Protein AF-A0A142XNN4-F1 (afdb_monomer_lite)

Foldseek 3Di:
DDDDDDDDDDPDDDPPDDDDVVNLVPDDPVVNVVVVVVVVVVVVVVVVVPDAVVNDVDDNVPDPPPDDDDDDDDDPPDDPDDDPPDDDDDDDDDDDPDDDDDDDQADPPPRHGDDDDDPDDDDDDDDDDPDDDDDDDDDDWDWDADPPPRDTDTDDDDPQPPDRDHPVVVVVVVVVVCVVVVCVVVVVVVCVVCPPPPPPPPPPPDDDDPDDDDDDDDDDDDDDDDDDDDDDDDDD

Structure (mmCIF, N/CA/C/O backbone):
data_AF-A0A142XNN4-F1
#
_entry.id   AF-A0A142XNN4-F1
#
loop_
_atom_site.group_PDB
_atom_site.id
_atom_site.type_symbol
_atom_sit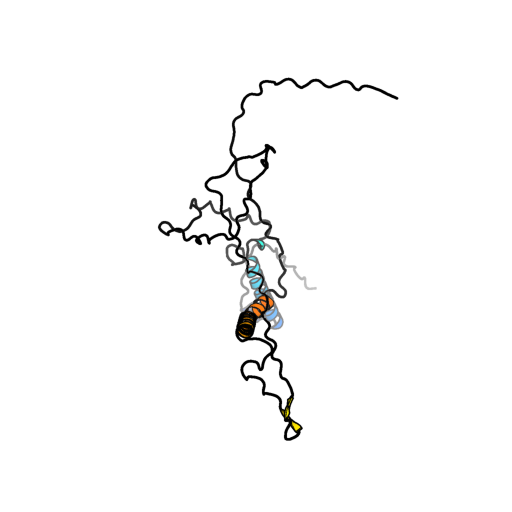e.label_atom_id
_atom_site.label_alt_id
_atom_site.label_comp_id
_atom_site.label_asym_id
_atom_site.label_entity_id
_atom_site.label_seq_id
_atom_site.pdbx_PDB_ins_code
_atom_site.Cartn_x
_atom_site.Cartn_y
_atom_site.Cartn_z
_atom_site.occupancy
_atom_site.B_iso_or_equiv
_atom_site.auth_seq_id
_atom_site.auth_comp_id
_atom_site.auth_asym_id
_atom_site.auth_atom_id
_atom_site.pdbx_PDB_model_num
ATOM 1 N N . MET A 1 1 ? 76.797 -3.059 -60.123 1.00 36.00 1 MET A N 1
ATOM 2 C CA . MET A 1 1 ? 75.878 -1.924 -59.884 1.00 36.00 1 MET A CA 1
ATOM 3 C C . MET A 1 1 ? 74.499 -2.309 -60.416 1.00 36.00 1 MET A C 1
ATOM 5 O O . MET A 1 1 ? 74.224 -2.110 -61.590 1.00 36.00 1 MET A O 1
ATOM 9 N N . ALA A 1 2 ? 73.691 -2.995 -59.600 1.00 39.44 2 ALA A N 1
ATOM 10 C CA . ALA A 1 2 ? 72.410 -3.569 -60.020 1.00 39.44 2 ALA A CA 1
ATOM 11 C C . ALA A 1 2 ? 71.289 -2.522 -59.912 1.00 39.44 2 ALA A C 1
ATOM 13 O O . ALA A 1 2 ? 70.983 -2.042 -58.823 1.00 39.44 2 ALA A O 1
ATOM 14 N N . GLY A 1 3 ? 70.703 -2.147 -61.051 1.00 35.84 3 GLY A N 1
ATOM 15 C CA . GLY A 1 3 ? 69.609 -1.181 -61.120 1.00 35.84 3 GLY A CA 1
ATOM 16 C C . GLY A 1 3 ? 68.291 -1.786 -60.643 1.00 35.84 3 GLY A C 1
ATOM 17 O O . GLY A 1 3 ? 67.687 -2.596 -61.343 1.00 35.84 3 GLY A O 1
ATOM 18 N N . PHE A 1 4 ? 67.818 -1.364 -59.471 1.00 39.91 4 PHE A N 1
ATOM 19 C CA . PHE A 1 4 ? 66.454 -1.628 -59.015 1.00 39.91 4 PHE A CA 1
ATOM 20 C C . PHE A 1 4 ? 65.467 -0.835 -59.883 1.00 39.91 4 PHE A C 1
ATOM 22 O O . PHE A 1 4 ? 65.299 0.375 -59.717 1.00 39.91 4 PHE A O 1
ATOM 29 N N . ARG A 1 5 ? 64.798 -1.511 -60.822 1.00 41.19 5 ARG A N 1
ATOM 30 C CA . ARG A 1 5 ? 63.651 -0.942 -61.541 1.00 41.19 5 ARG A CA 1
ATOM 31 C C . ARG A 1 5 ? 62.484 -0.802 -60.560 1.00 41.19 5 ARG A C 1
ATOM 33 O O . ARG A 1 5 ? 61.965 -1.801 -60.070 1.00 41.19 5 ARG A O 1
ATOM 40 N N . ARG A 1 6 ? 62.073 0.433 -60.259 1.00 38.66 6 ARG A N 1
ATOM 41 C CA . ARG A 1 6 ? 60.836 0.706 -59.510 1.00 38.66 6 ARG A CA 1
ATOM 42 C C . ARG A 1 6 ? 59.637 0.276 -60.358 1.00 38.66 6 ARG A C 1
ATOM 44 O O . ARG A 1 6 ? 59.471 0.769 -61.469 1.00 38.66 6 ARG A O 1
ATOM 51 N N . VAL A 1 7 ? 58.811 -0.623 -59.828 1.00 42.34 7 VAL A N 1
ATOM 52 C CA . VAL A 1 7 ? 57.519 -0.993 -60.423 1.00 42.34 7 VAL A CA 1
ATOM 53 C C . VAL A 1 7 ? 56.470 0.009 -59.924 1.00 42.34 7 VAL A C 1
ATOM 55 O O . VAL A 1 7 ? 56.291 0.115 -58.708 1.00 42.34 7 VAL A O 1
ATOM 58 N N . PRO A 1 8 ? 55.800 0.776 -60.800 1.00 42.53 8 PRO A N 1
ATOM 59 C CA . PRO A 1 8 ? 54.773 1.719 -60.385 1.00 42.53 8 PRO A CA 1
ATOM 60 C C . PRO A 1 8 ? 53.451 0.964 -60.215 1.00 42.53 8 PRO A C 1
ATOM 62 O O . PRO A 1 8 ? 52.829 0.571 -61.197 1.00 42.53 8 PRO A O 1
ATOM 65 N N . TYR A 1 9 ? 53.006 0.745 -58.979 1.00 52.16 9 TYR A N 1
ATOM 66 C CA . TYR A 1 9 ? 51.645 0.267 -58.732 1.00 52.16 9 TYR A CA 1
ATOM 67 C C . TYR A 1 9 ? 50.712 1.471 -58.573 1.00 52.16 9 TYR A C 1
ATOM 69 O O . TYR A 1 9 ? 50.726 2.154 -57.550 1.00 52.16 9 TYR A O 1
ATOM 77 N N . LEU A 1 10 ? 49.916 1.739 -59.612 1.00 44.12 10 LEU A N 1
ATOM 78 C CA . LEU A 1 10 ? 48.782 2.661 -59.564 1.00 44.12 10 LEU A CA 1
ATOM 79 C C . LEU A 1 10 ? 47.632 1.984 -58.803 1.00 44.12 10 LEU A C 1
ATOM 81 O O . LEU A 1 10 ? 47.034 1.020 -59.275 1.00 44.12 10 LEU A O 1
ATOM 85 N N . PHE A 1 11 ? 47.345 2.482 -57.602 1.00 48.31 11 PHE A N 1
ATOM 86 C CA . PHE A 1 11 ? 46.282 2.009 -56.715 1.00 48.31 11 PHE A CA 1
ATOM 87 C C . PHE A 1 11 ? 44.928 2.604 -57.138 1.00 48.31 11 PHE A C 1
ATOM 89 O O . PHE A 1 11 ? 44.481 3.602 -56.581 1.00 48.31 11 PHE A O 1
ATOM 96 N N . SER A 1 12 ? 44.269 2.031 -58.147 1.00 37.28 12 SER A N 1
ATOM 97 C CA . SER A 1 12 ? 42.812 2.167 -58.321 1.00 37.28 12 SER A CA 1
ATOM 98 C C . SER A 1 12 ? 42.271 1.125 -59.299 1.00 37.28 12 SER A C 1
ATOM 100 O O . SER A 1 12 ? 42.562 1.171 -60.489 1.00 37.28 12 SER A O 1
ATOM 102 N N . GLY A 1 13 ? 41.442 0.211 -58.788 1.00 49.66 13 GLY A N 1
ATOM 103 C CA . GLY A 1 13 ? 40.435 -0.493 -59.591 1.00 49.66 13 GLY A CA 1
ATOM 104 C C . GLY A 1 13 ? 40.796 -1.846 -60.211 1.00 49.66 13 GLY A C 1
ATOM 105 O O . GLY A 1 13 ? 39.960 -2.384 -60.927 1.00 49.66 13 GLY A O 1
ATOM 106 N N . MET A 1 14 ? 41.965 -2.436 -59.947 1.00 50.41 14 MET A N 1
ATOM 107 C CA . MET A 1 14 ? 42.254 -3.813 -60.377 1.00 50.41 14 MET A CA 1
ATOM 108 C C . MET A 1 14 ? 42.223 -4.764 -59.183 1.00 50.41 14 MET A C 1
ATOM 110 O O . MET A 1 14 ? 42.988 -4.592 -58.236 1.00 50.41 14 MET A O 1
ATOM 114 N N . THR A 1 15 ? 41.375 -5.793 -59.247 1.00 53.97 15 THR A N 1
ATOM 115 C CA . THR A 1 15 ? 41.573 -7.010 -58.453 1.00 53.97 15 THR A CA 1
ATOM 116 C C . THR A 1 15 ? 42.970 -7.542 -58.779 1.00 53.97 15 THR A C 1
ATOM 118 O O . THR A 1 15 ? 43.224 -7.830 -59.955 1.00 53.97 15 THR A O 1
ATOM 121 N N . PRO A 1 16 ? 43.898 -7.618 -57.808 1.00 60.38 16 PRO A N 1
ATOM 122 C CA . PRO A 1 16 ? 45.241 -8.098 -58.087 1.00 60.38 16 PRO A CA 1
ATOM 123 C C . PRO A 1 16 ? 45.161 -9.533 -58.628 1.00 60.38 16 PRO A C 1
ATOM 125 O O . PRO A 1 16 ? 44.334 -10.314 -58.145 1.00 60.38 16 PRO A O 1
ATOM 128 N N . PRO A 1 17 ? 45.975 -9.893 -59.639 1.00 64.69 17 PRO A N 1
ATOM 129 C CA . PRO A 1 17 ? 45.991 -11.254 -60.153 1.00 64.69 17 PRO A CA 1
ATOM 130 C C . PRO A 1 17 ? 46.303 -12.223 -59.002 1.00 64.69 17 PRO A C 1
ATOM 132 O O . PRO A 1 17 ? 47.167 -11.910 -58.174 1.00 64.69 17 PRO A O 1
ATOM 135 N N . PRO A 1 18 ? 45.611 -13.376 -58.918 1.00 65.88 18 PRO A N 1
ATOM 136 C CA . PRO A 1 18 ? 45.842 -14.328 -57.844 1.00 65.88 18 PRO A CA 1
ATOM 137 C C . PRO A 1 18 ? 47.308 -14.754 -57.869 1.00 65.88 18 PRO A C 1
ATOM 139 O O . PRO A 1 18 ? 47.841 -15.141 -58.909 1.00 65.88 18 PRO A O 1
ATOM 142 N N . LEU A 1 19 ? 47.967 -14.646 -56.717 1.00 66.81 19 LEU A N 1
ATOM 143 C CA . LEU A 1 19 ? 49.340 -15.100 -56.553 1.00 66.81 19 LEU A CA 1
ATOM 144 C C . LEU A 1 19 ? 49.380 -16.622 -56.750 1.00 66.81 19 LEU A C 1
ATOM 146 O O . LEU A 1 19 ? 48.722 -17.334 -55.987 1.00 66.81 19 LEU A O 1
ATOM 150 N N . PRO A 1 20 ? 50.140 -17.135 -57.734 1.00 74.25 20 PRO A N 1
ATOM 151 C CA . PRO A 1 20 ? 50.293 -18.570 -57.923 1.00 74.25 20 PRO A CA 1
ATOM 152 C C . PRO A 1 20 ? 50.826 -19.228 -56.632 1.00 74.25 20 PRO A C 1
ATOM 154 O O . PRO A 1 20 ? 51.703 -18.654 -55.967 1.00 74.25 20 PRO A O 1
ATOM 157 N N . PRO A 1 21 ? 50.283 -20.389 -56.216 1.00 66.75 21 PRO A N 1
ATOM 158 C CA . PRO A 1 21 ? 50.581 -20.994 -54.914 1.00 66.75 21 PRO A CA 1
ATOM 159 C C . PRO A 1 21 ? 52.055 -21.405 -54.768 1.00 66.75 21 PRO A C 1
ATOM 161 O O . PRO A 1 21 ? 52.602 -21.354 -53.667 1.00 66.75 21 PRO A O 1
ATOM 164 N N . ASP A 1 22 ? 52.715 -21.731 -55.877 1.00 73.06 22 ASP A N 1
ATOM 165 C CA . ASP A 1 22 ? 54.150 -21.997 -56.008 1.00 73.06 22 ASP A CA 1
ATOM 166 C C . ASP A 1 22 ? 55.004 -20.774 -55.639 1.00 73.06 22 ASP A C 1
ATOM 168 O O . ASP A 1 22 ? 55.981 -20.883 -54.895 1.00 73.06 22 ASP A O 1
ATOM 172 N N . VAL A 1 23 ? 54.580 -19.579 -56.052 1.00 74.31 23 VAL A N 1
ATOM 173 C CA . VAL A 1 23 ? 55.258 -18.320 -55.714 1.00 74.31 23 VAL A CA 1
ATOM 174 C C . VAL A 1 23 ? 55.005 -17.940 -54.250 1.00 74.31 23 VAL A C 1
ATOM 176 O O . VAL A 1 23 ? 55.861 -17.336 -53.601 1.00 74.31 23 VAL A O 1
ATOM 179 N N . PHE A 1 24 ? 53.836 -18.265 -53.685 1.00 75.19 24 PHE A N 1
ATOM 180 C CA . PHE A 1 24 ? 53.544 -18.058 -52.257 1.00 75.19 24 PHE A CA 1
ATOM 181 C C . PHE A 1 24 ? 54.357 -18.987 -51.353 1.00 75.19 24 PHE A C 1
ATOM 183 O O . PHE A 1 24 ? 54.960 -18.509 -50.391 1.00 75.19 24 PHE A O 1
ATOM 190 N N . GLY A 1 25 ? 54.448 -20.270 -51.706 1.00 76.56 25 GLY A N 1
ATOM 191 C CA . GLY A 1 25 ? 55.201 -21.277 -50.956 1.00 76.56 25 GLY A CA 1
ATOM 192 C C . GLY A 1 25 ? 56.711 -21.032 -50.921 1.00 76.56 25 GLY A C 1
ATOM 193 O O . GLY A 1 25 ? 57.345 -21.316 -49.910 1.00 76.56 25 GLY A O 1
ATOM 194 N N . ALA A 1 26 ? 57.281 -20.433 -51.972 1.00 82.56 26 ALA A N 1
ATOM 195 C CA . ALA A 1 26 ? 58.707 -20.100 -52.043 1.00 82.56 26 ALA A CA 1
ATOM 196 C C . ALA A 1 26 ? 59.140 -18.937 -51.121 1.00 82.56 26 ALA A C 1
ATOM 198 O O . ALA A 1 26 ? 60.332 -18.656 -50.991 1.00 82.56 26 ALA A O 1
ATOM 199 N N . ARG A 1 27 ? 58.196 -18.227 -50.486 1.00 84.62 27 ARG A N 1
ATOM 200 C CA . ARG A 1 27 ? 58.496 -17.096 -49.590 1.00 84.62 27 ARG A CA 1
ATOM 201 C C . ARG A 1 27 ? 58.886 -17.577 -48.189 1.00 84.62 27 ARG A C 1
ATOM 203 O O . ARG A 1 27 ? 58.341 -18.579 -47.731 1.00 84.62 27 ARG A O 1
ATOM 210 N N . PRO A 1 28 ? 59.730 -16.833 -47.448 1.00 89.31 28 PRO A N 1
ATOM 211 C CA . PRO A 1 28 ? 60.015 -17.146 -46.052 1.00 89.31 28 PRO A CA 1
ATOM 212 C C . PRO A 1 28 ? 58.727 -17.231 -45.213 1.00 89.31 28 PRO A C 1
ATOM 214 O O . PRO A 1 28 ? 57.825 -16.405 -45.398 1.00 89.31 28 PRO A O 1
ATOM 217 N N . PRO A 1 29 ? 58.635 -18.164 -44.250 1.00 84.06 29 PRO A N 1
ATOM 218 C CA . PRO A 1 29 ? 57.404 -18.423 -43.496 1.00 84.06 29 PRO A CA 1
ATOM 219 C C . PRO A 1 29 ? 56.889 -17.194 -42.728 1.00 84.06 29 PRO A C 1
ATOM 221 O O . PRO A 1 29 ? 55.681 -16.987 -42.629 1.00 84.06 29 PRO A O 1
ATOM 224 N N . ALA A 1 30 ? 57.785 -16.317 -42.264 1.00 84.00 30 ALA A N 1
ATOM 225 C CA . ALA A 1 30 ? 57.413 -15.055 -41.618 1.00 84.00 30 ALA A CA 1
ATOM 226 C C . ALA A 1 30 ? 56.640 -14.106 -42.557 1.00 84.00 30 ALA A C 1
ATOM 228 O O . ALA A 1 30 ? 55.688 -13.448 -42.140 1.00 84.00 30 ALA A O 1
ATOM 229 N N . VAL A 1 31 ? 57.009 -14.068 -43.841 1.00 85.69 31 VAL A N 1
ATOM 230 C CA . VAL A 1 31 ? 56.344 -13.234 -44.853 1.00 85.69 31 VAL A CA 1
ATOM 231 C C . VAL A 1 31 ? 54.972 -13.811 -45.201 1.00 85.69 31 VAL A C 1
ATOM 233 O O . VAL A 1 31 ? 54.009 -13.060 -45.337 1.00 85.69 31 VAL A O 1
ATOM 236 N N . GLN A 1 32 ? 54.853 -15.140 -45.280 1.00 85.44 32 GLN A N 1
ATOM 237 C CA . GLN A 1 32 ? 53.571 -15.812 -45.516 1.00 85.44 32 GLN A CA 1
ATOM 238 C C . GLN A 1 32 ? 52.563 -15.531 -44.390 1.00 85.44 32 GLN A C 1
ATOM 240 O O . GLN A 1 32 ? 51.402 -15.224 -44.659 1.00 85.44 32 GLN A O 1
ATOM 245 N N . ALA A 1 33 ? 53.009 -15.592 -43.130 1.00 82.75 33 ALA A N 1
ATOM 246 C CA . ALA A 1 33 ? 52.171 -15.294 -41.971 1.00 82.75 33 ALA A CA 1
ATOM 247 C C . ALA A 1 33 ? 51.684 -13.835 -41.967 1.00 82.75 33 ALA A C 1
ATOM 249 O O . ALA A 1 33 ? 50.512 -13.573 -41.700 1.00 82.75 33 ALA A O 1
ATOM 250 N N . TYR A 1 34 ? 52.564 -12.893 -42.316 1.00 86.75 34 TYR A N 1
ATOM 251 C CA . TYR A 1 34 ? 52.216 -11.476 -42.375 1.00 86.75 34 TYR A CA 1
ATOM 252 C C . TYR A 1 34 ? 51.193 -11.165 -43.478 1.00 86.75 34 TYR A C 1
ATOM 254 O O . TYR A 1 34 ? 50.245 -10.422 -43.237 1.00 86.75 34 TYR A O 1
ATOM 262 N N . ILE A 1 35 ? 51.324 -11.777 -44.661 1.00 89.19 35 ILE A N 1
ATOM 263 C CA . ILE A 1 35 ? 50.352 -11.607 -45.755 1.00 89.19 35 ILE A CA 1
ATOM 264 C C . ILE A 1 35 ? 48.972 -12.130 -45.340 1.00 89.19 35 ILE A C 1
ATOM 266 O O . ILE A 1 35 ? 47.992 -11.401 -45.462 1.00 89.19 35 ILE A O 1
ATOM 270 N N . ARG A 1 36 ? 48.897 -13.333 -44.754 1.00 85.75 36 ARG A N 1
ATOM 271 C CA . ARG A 1 36 ? 47.626 -13.902 -44.264 1.00 85.75 36 ARG A CA 1
ATOM 272 C C . ARG A 1 36 ? 46.960 -13.024 -43.206 1.00 85.75 36 ARG A C 1
ATOM 274 O O . ARG A 1 36 ? 45.742 -12.872 -43.196 1.00 85.75 36 ARG A O 1
ATOM 281 N N . TYR A 1 37 ? 47.757 -12.432 -42.317 1.00 88.25 37 TYR A N 1
ATOM 282 C CA . TYR A 1 37 ? 47.261 -11.486 -41.322 1.00 88.25 37 TYR A CA 1
ATOM 283 C C . TYR A 1 37 ? 46.656 -10.231 -41.971 1.00 88.25 37 TYR A C 1
ATOM 285 O O . TYR A 1 37 ? 45.580 -9.786 -41.568 1.00 88.25 37 TYR A O 1
ATOM 293 N N . LEU A 1 38 ? 47.322 -9.670 -42.985 1.00 88.06 38 LEU A N 1
ATOM 294 C CA . LEU A 1 38 ? 46.824 -8.500 -43.710 1.00 88.06 38 LEU A CA 1
ATOM 295 C C . LEU A 1 38 ? 45.548 -8.810 -44.499 1.00 88.06 38 LEU A C 1
ATOM 297 O O . LEU A 1 38 ? 44.615 -8.015 -44.452 1.00 88.06 38 LEU A O 1
ATOM 301 N N . GLU A 1 39 ? 45.481 -9.962 -45.166 1.00 87.38 39 GLU A N 1
ATOM 302 C CA . GLU A 1 39 ? 44.289 -10.416 -45.894 1.00 87.38 39 GLU A CA 1
ATOM 303 C C . GLU A 1 39 ? 43.085 -10.569 -44.957 1.00 87.38 39 GLU A C 1
ATOM 305 O O . GLU A 1 39 ? 42.011 -10.037 -45.236 1.00 87.38 39 GLU A O 1
ATOM 310 N N . ALA A 1 40 ? 43.273 -11.208 -43.797 1.00 83.94 40 ALA A N 1
ATOM 311 C CA . ALA A 1 40 ? 42.221 -11.339 -42.790 1.00 83.94 40 ALA A CA 1
ATOM 312 C C . ALA A 1 40 ? 41.750 -9.974 -42.258 1.00 83.94 40 ALA A C 1
ATOM 314 O O . ALA A 1 40 ? 40.557 -9.756 -42.049 1.00 83.94 40 ALA A O 1
ATOM 315 N N . ARG A 1 41 ? 42.681 -9.033 -42.061 1.00 87.75 41 ARG A N 1
ATOM 316 C CA . ARG A 1 41 ? 42.368 -7.687 -41.568 1.00 87.75 41 ARG A CA 1
ATOM 317 C C . ARG A 1 41 ? 41.657 -6.832 -42.617 1.00 87.75 41 ARG A C 1
ATOM 319 O O . ARG A 1 41 ? 40.791 -6.043 -42.253 1.00 87.75 41 ARG A O 1
ATOM 326 N N . LEU A 1 42 ? 41.994 -6.992 -43.895 1.00 87.12 42 LEU A N 1
ATOM 327 C CA . LEU A 1 42 ? 41.283 -6.346 -44.999 1.00 87.12 42 LEU A CA 1
ATOM 328 C C . LEU A 1 42 ? 39.856 -6.881 -45.121 1.00 87.12 42 LEU A C 1
ATOM 330 O O . LEU A 1 42 ? 38.930 -6.077 -45.165 1.00 87.12 42 LEU A O 1
ATOM 334 N N . ALA A 1 43 ? 39.668 -8.201 -45.055 1.00 80.31 43 ALA A N 1
ATOM 335 C CA . ALA A 1 43 ? 38.340 -8.809 -45.082 1.00 80.31 43 ALA A CA 1
ATOM 336 C C . ALA A 1 43 ? 37.442 -8.322 -43.924 1.00 80.31 43 ALA A C 1
ATOM 338 O O . ALA A 1 43 ? 36.272 -8.012 -44.141 1.00 80.31 43 ALA A O 1
ATOM 339 N N . ASP A 1 44 ? 37.985 -8.191 -42.705 1.00 81.31 44 ASP A N 1
ATOM 340 C CA . ASP A 1 44 ? 37.252 -7.625 -41.558 1.00 81.31 44 ASP A CA 1
ATOM 341 C C . ASP A 1 44 ? 36.866 -6.152 -41.782 1.00 81.31 44 ASP A C 1
ATOM 343 O O . ASP A 1 44 ? 35.729 -5.746 -41.530 1.00 81.31 44 ASP A O 1
ATOM 347 N N . LEU A 1 45 ? 37.791 -5.336 -42.297 1.00 80.81 45 LEU A N 1
ATOM 348 C CA . LEU A 1 45 ? 37.533 -3.921 -42.575 1.00 80.81 45 LEU A CA 1
ATOM 349 C C . LEU A 1 45 ? 36.489 -3.730 -43.685 1.00 80.81 45 LEU A C 1
ATOM 351 O O . LEU A 1 45 ? 35.589 -2.902 -43.535 1.00 80.81 45 LEU A O 1
ATOM 355 N N . GLU A 1 46 ? 36.565 -4.514 -44.759 1.00 80.25 46 GLU A N 1
ATOM 356 C CA . GLU A 1 46 ? 35.583 -4.509 -45.847 1.00 80.25 46 GLU A CA 1
ATOM 357 C C . GLU A 1 46 ? 34.199 -4.952 -45.353 1.00 80.25 46 GLU A C 1
ATOM 359 O O . GLU A 1 46 ? 33.199 -4.285 -45.635 1.00 80.25 46 GLU A O 1
ATOM 364 N N . ALA A 1 47 ? 34.130 -6.000 -44.524 1.00 76.88 47 ALA A N 1
ATOM 365 C CA . ALA A 1 47 ? 32.884 -6.456 -43.910 1.00 76.88 47 ALA A CA 1
ATOM 366 C C . ALA A 1 47 ? 32.253 -5.393 -42.995 1.00 76.88 47 ALA A C 1
ATOM 368 O O . ALA A 1 47 ? 31.029 -5.268 -42.937 1.00 76.88 47 ALA A O 1
ATOM 369 N N . ARG A 1 48 ? 33.066 -4.596 -42.290 1.00 73.06 48 ARG A N 1
ATOM 370 C CA . ARG A 1 48 ? 32.586 -3.497 -41.435 1.00 73.06 48 ARG A CA 1
ATOM 371 C C . ARG A 1 48 ? 32.092 -2.297 -42.238 1.00 73.06 48 ARG A C 1
ATOM 373 O O . ARG A 1 48 ? 31.118 -1.673 -41.822 1.00 73.06 48 ARG A O 1
ATOM 380 N N . LEU A 1 49 ? 32.732 -1.987 -43.366 1.00 73.88 49 LEU A N 1
ATOM 381 C CA . LEU A 1 49 ? 32.342 -0.887 -44.254 1.00 73.88 49 LEU A CA 1
ATOM 382 C C . LEU A 1 49 ? 31.081 -1.201 -45.077 1.00 73.88 49 LEU A C 1
ATOM 384 O O . LEU A 1 49 ? 30.312 -0.292 -45.373 1.00 73.88 49 LEU A O 1
ATOM 388 N N . GLY A 1 50 ? 30.826 -2.474 -45.398 1.00 63.19 50 GLY A N 1
ATOM 389 C CA . GLY A 1 50 ? 29.622 -2.913 -46.118 1.00 63.19 50 GLY A CA 1
ATOM 390 C C . GLY A 1 50 ? 28.327 -2.941 -45.290 1.00 63.19 50 GLY A C 1
ATOM 391 O O . GLY A 1 50 ? 27.258 -3.229 -45.829 1.00 63.19 50 GLY A O 1
ATOM 392 N N . GLN A 1 51 ? 28.386 -2.661 -43.984 1.00 58.62 51 GLN A N 1
ATOM 393 C CA . GLN A 1 51 ? 27.211 -2.666 -43.108 1.00 58.62 51 GLN A CA 1
ATOM 394 C C . GLN A 1 51 ? 26.497 -1.310 -43.140 1.00 58.62 51 GLN A C 1
ATOM 396 O O . GLN A 1 51 ? 27.011 -0.323 -42.620 1.00 58.62 51 GLN A O 1
ATOM 401 N N . ASN A 1 52 ? 25.278 -1.283 -43.678 1.00 56.03 52 ASN A N 1
ATOM 402 C CA . ASN A 1 52 ? 24.364 -0.141 -43.606 1.00 56.03 52 ASN A CA 1
ATOM 403 C C . ASN A 1 52 ? 23.116 -0.496 -42.770 1.00 56.03 52 ASN A C 1
ATOM 405 O O . ASN A 1 52 ? 22.859 -1.670 -42.478 1.00 56.03 52 ASN A O 1
ATOM 409 N N . SER A 1 53 ? 22.329 0.507 -42.364 1.00 52.75 53 SER A N 1
ATOM 410 C CA . SER A 1 53 ? 21.079 0.322 -41.595 1.00 52.75 53 SER A CA 1
ATOM 411 C C . SER A 1 53 ? 20.005 -0.517 -42.300 1.00 52.75 53 SER A C 1
ATOM 413 O O . SER A 1 53 ? 19.007 -0.900 -41.693 1.00 52.75 53 SER A O 1
ATOM 415 N N . THR A 1 54 ? 20.193 -0.804 -43.592 1.00 53.50 54 THR A N 1
ATOM 416 C CA . THR A 1 54 ? 19.268 -1.612 -44.396 1.00 53.50 54 THR A CA 1
ATOM 417 C C . THR A 1 54 ? 19.588 -3.112 -44.318 1.00 53.50 54 THR A C 1
ATOM 419 O O . THR A 1 54 ? 18.674 -3.925 -44.423 1.00 53.50 54 THR A O 1
ATOM 422 N N . SER A 1 55 ? 20.854 -3.495 -44.098 1.00 51.78 55 SER A N 1
ATOM 423 C CA . SER A 1 55 ? 21.305 -4.898 -44.012 1.00 51.78 55 SER A CA 1
ATOM 424 C C . SER A 1 55 ? 21.682 -5.360 -42.601 1.00 51.78 55 SER A C 1
ATOM 426 O O . SER A 1 55 ? 21.839 -6.556 -42.365 1.00 51.78 55 SER A O 1
ATOM 428 N N . SER A 1 56 ? 21.811 -4.437 -41.646 1.00 51.09 56 SER A N 1
ATOM 429 C CA . SER A 1 56 ? 22.157 -4.738 -40.257 1.00 51.09 56 SER A CA 1
ATOM 430 C C . SER A 1 56 ? 21.136 -4.111 -39.314 1.00 51.09 56 SER A C 1
ATOM 432 O O . SER A 1 56 ? 20.679 -2.999 -39.554 1.00 51.09 56 SER A O 1
ATOM 434 N N . SER A 1 57 ? 20.787 -4.791 -38.217 1.00 56.44 57 SER A N 1
ATOM 435 C CA . SER A 1 57 ? 19.865 -4.300 -37.172 1.00 56.44 57 SER A CA 1
ATOM 436 C C . SER A 1 57 ? 20.401 -3.088 -36.385 1.00 56.44 57 SER A C 1
ATOM 438 O O . SER A 1 57 ? 20.026 -2.871 -35.234 1.00 56.44 57 SER A O 1
ATOM 440 N N . LYS A 1 58 ? 21.314 -2.313 -36.980 1.00 58.53 58 LYS A N 1
ATOM 441 C CA . LYS A 1 58 ? 21.862 -1.083 -36.428 1.00 58.53 58 LYS A CA 1
ATOM 442 C C . LYS A 1 58 ? 20.852 0.054 -36.603 1.00 58.53 58 LYS A C 1
ATOM 444 O O . LYS A 1 58 ? 20.192 0.141 -37.639 1.00 58.53 58 LYS A O 1
ATOM 449 N N . PRO A 1 59 ? 20.730 0.942 -35.608 1.00 52.44 59 PRO A N 1
ATOM 450 C CA . PRO A 1 59 ? 19.848 2.092 -35.704 1.00 52.44 59 PRO A CA 1
ATOM 451 C C . PRO A 1 59 ? 20.308 3.052 -36.821 1.00 52.44 59 PRO A C 1
ATOM 453 O O . PRO A 1 59 ? 21.512 3.201 -37.042 1.00 52.44 59 PRO A O 1
ATOM 456 N N . PRO A 1 60 ? 19.374 3.759 -37.487 1.00 56.06 60 PRO A N 1
ATOM 457 C CA . PRO A 1 60 ? 19.671 4.689 -38.587 1.00 56.06 60 PRO A CA 1
ATOM 458 C C . PRO A 1 60 ? 20.548 5.881 -38.167 1.00 56.06 60 PRO A C 1
ATOM 460 O O . PRO A 1 60 ? 21.072 6.596 -39.009 1.00 56.06 60 PRO A O 1
ATOM 463 N N . SER A 1 61 ? 20.748 6.095 -36.864 1.00 52.00 61 SER A N 1
ATOM 464 C CA . SER A 1 61 ? 21.684 7.082 -36.317 1.00 52.00 61 SER A CA 1
ATOM 465 C C . SER A 1 61 ? 23.161 6.721 -36.524 1.00 52.00 61 SER A C 1
ATOM 467 O O . SER A 1 61 ? 24.022 7.565 -36.301 1.00 52.00 61 SER A O 1
ATOM 469 N N . CYS A 1 62 ? 23.466 5.473 -36.894 1.00 55.28 62 CYS A N 1
ATOM 470 C CA . CYS A 1 62 ? 24.821 5.025 -37.227 1.00 55.28 62 CYS A CA 1
ATOM 471 C C . CYS A 1 62 ? 25.158 5.170 -38.718 1.00 55.28 62 CYS A C 1
ATOM 473 O O . CYS A 1 62 ? 26.291 4.879 -39.104 1.00 55.28 62 CYS A O 1
ATOM 475 N N . ASP A 1 63 ? 24.204 5.595 -39.549 1.00 63.19 63 ASP A N 1
ATOM 476 C CA . ASP A 1 63 ? 24.466 5.881 -40.953 1.00 63.19 63 ASP A CA 1
ATOM 477 C C . ASP A 1 63 ? 25.240 7.209 -41.088 1.00 63.19 63 ASP A C 1
ATOM 479 O O . ASP A 1 63 ? 24.920 8.181 -40.396 1.00 63.19 63 ASP A O 1
ATOM 483 N N . PRO A 1 64 ? 26.258 7.303 -41.965 1.00 64.19 64 PRO A N 1
ATOM 484 C CA . PRO A 1 64 ? 26.932 8.566 -42.250 1.00 64.19 64 PRO A CA 1
ATOM 485 C C . PRO A 1 64 ? 25.946 9.654 -42.717 1.00 64.19 64 PRO A C 1
ATOM 487 O O . PRO A 1 64 ? 25.002 9.353 -43.448 1.00 64.19 64 PRO A O 1
ATOM 490 N N . PRO A 1 65 ? 26.198 10.940 -42.398 1.00 62.00 65 PRO A N 1
ATOM 491 C CA . PRO A 1 65 ? 25.256 12.050 -42.610 1.00 62.00 65 PRO A CA 1
ATOM 492 C C . PRO A 1 65 ? 24.885 12.322 -44.080 1.00 62.00 65 PRO A C 1
ATOM 494 O O . PRO A 1 65 ? 23.974 13.099 -44.353 1.00 62.00 65 PRO A O 1
ATOM 497 N N . TYR A 1 66 ? 25.576 11.688 -45.032 1.00 66.94 66 TYR A N 1
ATOM 498 C CA . TYR A 1 66 ? 25.288 11.769 -46.466 1.00 66.94 66 TYR A CA 1
ATOM 499 C C . TYR A 1 66 ? 24.264 10.726 -46.951 1.00 66.94 66 TYR A C 1
ATOM 501 O O . TYR A 1 66 ? 23.790 10.823 -48.086 1.00 66.94 66 TYR A O 1
ATOM 509 N N . LEU A 1 67 ? 23.894 9.740 -46.124 1.00 65.62 67 LEU A N 1
ATOM 510 C CA . LEU A 1 67 ? 22.814 8.804 -46.436 1.00 65.62 67 LEU A CA 1
ATOM 511 C C . LEU A 1 67 ? 21.464 9.481 -46.203 1.00 65.62 67 LEU A C 1
ATOM 513 O O . LEU A 1 67 ? 21.149 9.944 -45.108 1.00 65.62 67 LEU A O 1
ATOM 517 N N . LYS A 1 68 ? 20.647 9.535 -47.258 1.00 65.12 68 LYS A N 1
ATOM 518 C CA . LYS A 1 68 ? 19.285 10.065 -47.167 1.00 65.12 68 LYS A CA 1
ATOM 519 C C . LYS A 1 68 ? 18.456 9.152 -46.253 1.00 65.12 68 LYS A C 1
ATOM 521 O O . LYS A 1 68 ? 18.381 7.955 -46.539 1.00 65.12 68 LYS A O 1
ATOM 526 N N . PRO A 1 69 ? 17.805 9.689 -45.204 1.00 63.91 69 PRO A N 1
ATOM 527 C CA . PRO A 1 69 ? 16.897 8.910 -44.375 1.00 63.91 69 PRO A CA 1
ATOM 528 C C . PRO A 1 69 ? 15.803 8.266 -45.224 1.00 63.91 69 PRO A C 1
ATOM 530 O O . PRO A 1 69 ? 15.325 8.862 -46.195 1.00 63.91 69 PRO A O 1
ATOM 533 N N . ALA A 1 70 ? 15.379 7.062 -44.839 1.00 68.75 70 ALA A N 1
ATOM 534 C CA . ALA A 1 70 ? 14.245 6.416 -45.481 1.00 68.75 70 ALA A CA 1
ATOM 535 C C . ALA A 1 70 ? 13.005 7.336 -45.426 1.00 68.75 70 ALA A C 1
ATOM 537 O O . ALA A 1 70 ? 12.765 7.983 -44.399 1.00 68.75 70 ALA A O 1
ATOM 538 N N . PRO A 1 71 ? 12.205 7.408 -46.506 1.00 74.00 71 PRO A N 1
ATOM 539 C CA . PRO A 1 71 ? 11.011 8.240 -46.534 1.00 74.00 71 PRO A CA 1
ATOM 540 C C . PRO A 1 71 ? 10.045 7.836 -45.415 1.00 74.00 71 PRO A C 1
ATOM 542 O O . PRO A 1 71 ? 9.895 6.653 -45.089 1.00 74.00 71 PRO A O 1
ATOM 545 N N . SER A 1 72 ? 9.380 8.825 -44.816 1.00 67.69 72 SER A N 1
ATOM 546 C CA . SER A 1 72 ? 8.392 8.571 -43.771 1.00 67.69 72 SER A CA 1
ATOM 547 C C . SER A 1 72 ? 7.271 7.687 -44.321 1.00 67.69 72 SER A C 1
ATOM 549 O O . SER A 1 72 ? 6.745 7.907 -45.413 1.00 67.69 72 SER A O 1
ATOM 551 N N . LYS A 1 73 ? 6.915 6.636 -43.572 1.00 71.31 73 LYS A N 1
ATOM 552 C CA . LYS A 1 73 ? 5.833 5.734 -43.976 1.00 71.31 73 LYS A CA 1
ATOM 553 C C . LYS A 1 73 ? 4.537 6.532 -44.101 1.00 71.31 73 LYS A C 1
ATOM 555 O O . LYS A 1 73 ? 4.180 7.282 -43.189 1.00 71.31 73 LYS A O 1
ATOM 560 N N . ALA A 1 74 ? 3.827 6.330 -45.210 1.00 74.62 74 ALA A N 1
ATOM 561 C CA . ALA A 1 74 ? 2.508 6.908 -45.418 1.00 74.62 74 ALA A CA 1
ATOM 562 C C . ALA A 1 74 ? 1.594 6.570 -44.231 1.00 74.62 74 ALA A C 1
ATOM 564 O O . ALA A 1 74 ? 1.616 5.450 -43.707 1.00 74.62 74 ALA A O 1
ATOM 565 N N . SER A 1 75 ? 0.803 7.549 -43.786 1.00 66.44 75 SER A N 1
ATOM 566 C CA . SER A 1 75 ? -0.127 7.321 -42.684 1.00 66.44 75 SER A CA 1
ATOM 567 C C . SER A 1 75 ? -1.074 6.181 -43.060 1.00 66.44 75 SER A C 1
ATOM 569 O O . SER A 1 75 ? -1.641 6.167 -44.148 1.00 66.44 75 SER A O 1
ATOM 571 N N . SER A 1 76 ? -1.237 5.206 -42.167 1.00 70.31 76 SER A N 1
ATOM 572 C CA . SER A 1 76 ? -1.974 3.971 -42.461 1.00 70.31 76 SER A CA 1
ATOM 573 C C . SER A 1 76 ? -3.459 4.193 -42.808 1.00 70.31 76 SER A C 1
ATOM 575 O O . SER A 1 76 ? -4.154 3.212 -43.062 1.00 70.31 76 SER A O 1
ATOM 577 N N . GLY A 1 77 ? -3.992 5.417 -42.709 1.00 72.19 77 GLY A N 1
ATOM 578 C CA . GLY A 1 77 ? -5.421 5.732 -42.861 1.00 72.19 77 GLY A CA 1
ATOM 579 C C . GLY A 1 77 ? -6.330 5.110 -41.790 1.00 72.19 77 GLY A C 1
ATOM 580 O O . GLY A 1 77 ? -7.496 5.473 -41.666 1.00 72.19 77 GLY A O 1
ATOM 581 N N . LYS A 1 78 ? -5.806 4.186 -40.976 1.00 72.94 78 LYS A N 1
ATOM 582 C CA . LYS A 1 78 ? -6.536 3.491 -39.920 1.00 72.94 78 LYS A CA 1
ATOM 583 C C . LYS A 1 78 ? -6.813 4.449 -38.768 1.00 72.94 78 LYS A C 1
ATOM 585 O O . LYS A 1 78 ? -5.901 5.077 -38.226 1.00 72.94 78 LYS A O 1
ATOM 590 N N . ARG A 1 79 ? -8.084 4.521 -38.366 1.00 65.06 79 ARG A N 1
ATOM 591 C CA . ARG A 1 79 ? -8.498 5.220 -37.145 1.00 65.06 79 ARG A CA 1
ATOM 592 C C . ARG A 1 79 ? -7.769 4.597 -35.953 1.00 65.06 79 ARG A C 1
ATOM 594 O O . ARG A 1 79 ? -7.766 3.379 -35.797 1.00 65.06 79 ARG A O 1
ATOM 601 N N . LYS A 1 80 ? -7.150 5.433 -35.113 1.00 63.69 80 LYS A N 1
ATOM 602 C CA . LYS A 1 80 ? -6.590 4.995 -33.828 1.00 63.69 80 LYS A CA 1
ATOM 603 C C . LYS A 1 80 ? -7.732 4.438 -32.972 1.00 63.69 80 LYS A C 1
ATOM 605 O O . LYS A 1 80 ? -8.655 5.175 -32.640 1.00 63.69 80 LYS A O 1
ATOM 610 N N . GLY A 1 81 ? -7.682 3.154 -32.635 1.00 68.69 81 GLY A N 1
ATOM 611 C CA . GLY A 1 81 ? -8.720 2.495 -31.848 1.00 68.69 81 GLY A CA 1
ATOM 612 C C . GLY A 1 81 ? -8.510 0.989 -31.750 1.00 68.69 81 GLY A C 1
ATOM 613 O O . GLY A 1 81 ? -7.631 0.430 -32.405 1.00 68.69 81 GLY A O 1
ATOM 614 N N . GLY A 1 82 ? -9.316 0.342 -30.905 1.00 67.12 82 GLY A N 1
ATOM 615 C CA . GLY A 1 82 ? -9.375 -1.116 -30.837 1.00 67.12 82 GLY A CA 1
ATOM 616 C C . GLY A 1 82 ? -9.814 -1.724 -32.171 1.00 67.12 82 GLY A C 1
ATOM 617 O O . GLY A 1 82 ? -10.384 -1.040 -33.021 1.00 67.12 82 GLY A O 1
ATOM 618 N N . GLN A 1 83 ? -9.536 -3.015 -32.358 1.00 77.94 83 GLN A N 1
ATOM 619 C CA . GLN A 1 83 ? -9.962 -3.722 -33.564 1.00 77.94 83 GLN A CA 1
ATOM 620 C C . GLN A 1 83 ? -11.490 -3.635 -33.758 1.00 77.94 83 GLN A C 1
ATOM 622 O O . GLN A 1 83 ? -12.227 -3.637 -32.763 1.00 77.94 83 GLN A O 1
ATOM 627 N N . PRO A 1 84 ? -11.973 -3.574 -35.016 1.00 74.19 84 PRO A N 1
ATOM 628 C CA . PRO A 1 84 ? -13.401 -3.602 -35.321 1.00 74.19 84 PRO A CA 1
ATOM 629 C C . PRO A 1 84 ? -14.089 -4.783 -34.622 1.00 74.19 84 PRO A C 1
ATOM 631 O O . PRO A 1 84 ? -13.586 -5.901 -34.660 1.00 74.19 84 PRO A O 1
ATOM 634 N N . GLY A 1 85 ? -15.216 -4.529 -33.953 1.00 76.88 85 GLY A N 1
ATOM 635 C CA . GLY A 1 85 ? -15.987 -5.553 -33.235 1.00 76.88 85 GLY A CA 1
ATOM 636 C C . GLY A 1 85 ? -15.603 -5.767 -31.766 1.00 76.88 85 GLY A C 1
ATOM 637 O O . GLY A 1 85 ? -16.314 -6.479 -31.061 1.00 76.88 85 GLY A O 1
ATOM 638 N N . ARG A 1 86 ? -14.537 -5.131 -31.252 1.00 69.31 86 ARG A N 1
ATOM 639 C CA . ARG A 1 86 ? -14.215 -5.215 -29.819 1.00 69.31 86 ARG A CA 1
ATOM 640 C C . ARG A 1 86 ? -14.947 -4.118 -29.031 1.00 69.31 86 ARG A C 1
ATOM 642 O O . ARG A 1 86 ? -14.697 -2.938 -29.288 1.00 69.31 86 ARG A O 1
ATOM 649 N N . PRO A 1 87 ? -15.799 -4.456 -28.044 1.00 71.75 87 PRO A N 1
ATOM 650 C CA . PRO A 1 87 ? -16.440 -3.448 -27.210 1.00 71.75 87 PRO A CA 1
ATOM 651 C C . PRO A 1 87 ? -15.382 -2.664 -26.427 1.00 71.75 87 PRO A C 1
ATOM 653 O O . PRO A 1 87 ? -14.391 -3.226 -25.941 1.00 71.75 87 PRO A O 1
ATOM 656 N N . LYS A 1 88 ? -15.591 -1.350 -26.307 1.00 71.94 88 LYS A N 1
ATOM 657 C CA . LYS A 1 88 ? -14.726 -0.469 -25.520 1.00 71.94 88 LYS A CA 1
ATOM 658 C C . LYS A 1 88 ? -14.781 -0.918 -24.057 1.00 71.94 88 LYS A C 1
ATOM 660 O O . LYS A 1 88 ? -15.821 -0.823 -23.418 1.00 71.94 88 LYS A O 1
ATOM 665 N N . ARG A 1 89 ? -13.658 -1.398 -23.518 1.00 74.50 89 ARG A N 1
ATOM 666 C CA . ARG A 1 89 ? -13.483 -1.567 -22.069 1.00 74.50 89 ARG A CA 1
ATOM 667 C C . ARG A 1 89 ? -13.018 -0.235 -21.495 1.00 74.50 89 ARG A C 1
ATOM 669 O O . ARG A 1 89 ? -11.881 0.162 -21.732 1.00 74.50 89 ARG A O 1
ATOM 676 N N . SER A 1 90 ? -13.888 0.448 -20.763 1.00 75.06 90 SER A N 1
ATOM 677 C CA . SER A 1 90 ? -13.514 1.566 -19.893 1.00 75.06 90 SER A CA 1
ATOM 678 C C . SER A 1 90 ? -13.575 1.126 -18.436 1.00 75.06 90 SER A C 1
ATOM 680 O O . SER A 1 90 ? -14.360 0.248 -18.075 1.00 75.06 90 SER A O 1
ATOM 682 N N . ARG A 1 91 ? -12.736 1.734 -17.594 1.00 75.94 91 ARG A N 1
ATOM 683 C CA . ARG A 1 91 ? -12.875 1.610 -16.144 1.00 75.94 91 ARG A CA 1
ATOM 684 C C . ARG A 1 91 ? -14.186 2.306 -15.749 1.00 75.94 91 ARG A C 1
ATOM 686 O O . ARG A 1 91 ? -14.387 3.431 -16.203 1.00 75.94 91 ARG A O 1
ATOM 693 N N . PRO A 1 92 ? -15.087 1.654 -14.999 1.00 83.06 92 PRO A N 1
ATOM 694 C CA . PRO A 1 92 ? -16.278 2.325 -14.503 1.00 83.06 92 PRO A CA 1
ATOM 695 C C . PRO A 1 92 ? -15.871 3.414 -13.509 1.00 83.06 92 PRO A C 1
ATOM 697 O O . PRO A 1 92 ? -14.908 3.239 -12.756 1.00 83.06 92 PRO A O 1
ATOM 700 N N . ASP A 1 93 ? -16.611 4.518 -13.512 1.00 84.69 93 ASP A N 1
ATOM 701 C CA . ASP A 1 93 ? -16.432 5.577 -12.527 1.00 84.69 93 ASP A CA 1
ATOM 702 C C . ASP A 1 93 ? -16.889 5.081 -11.149 1.00 84.69 93 ASP A C 1
ATOM 704 O O . ASP A 1 93 ? -17.936 4.444 -1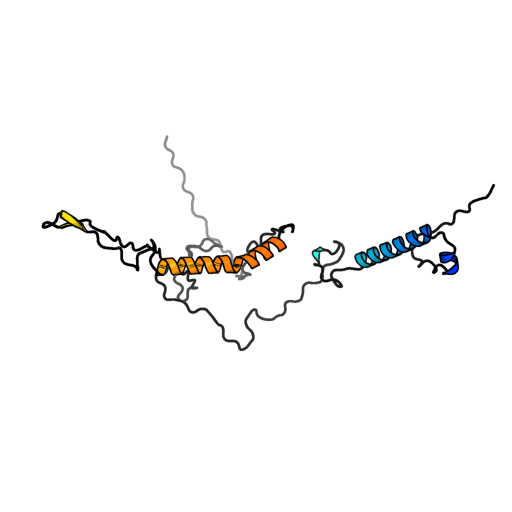1.011 1.00 84.69 93 ASP A O 1
ATOM 708 N N . LEU A 1 94 ? -16.101 5.382 -10.121 1.00 87.06 94 LEU A N 1
ATOM 709 C CA . LEU A 1 94 ? -16.439 5.115 -8.727 1.00 87.06 94 LEU A CA 1
ATOM 710 C C . LEU A 1 94 ? -17.393 6.199 -8.196 1.00 87.06 94 LEU A C 1
ATOM 712 O O . LEU A 1 94 ? -17.431 7.312 -8.733 1.00 87.06 94 LEU A O 1
ATOM 716 N N . PRO A 1 95 ? -18.166 5.928 -7.132 1.00 88.38 95 PRO A N 1
ATOM 717 C CA . PRO A 1 95 ? -18.866 6.993 -6.422 1.00 88.38 95 PRO A CA 1
ATOM 718 C C . PRO A 1 95 ? -17.840 8.005 -5.889 1.00 88.38 95 PRO A C 1
ATOM 720 O O . PRO A 1 95 ? -16.873 7.632 -5.224 1.00 88.38 95 PRO A O 1
ATOM 723 N N . ALA A 1 96 ? -18.026 9.285 -6.211 1.00 86.31 96 ALA A N 1
ATOM 724 C CA . ALA A 1 96 ? -17.139 10.340 -5.737 1.00 86.31 96 ALA A CA 1
ATOM 725 C C . ALA A 1 96 ? -17.520 10.727 -4.303 1.00 86.31 96 ALA A C 1
ATOM 727 O O . ALA A 1 96 ? -18.679 11.037 -4.044 1.00 86.31 96 ALA A O 1
ATOM 728 N N . GLY A 1 97 ? -16.546 10.733 -3.388 1.00 88.69 97 GLY A N 1
ATOM 729 C CA . GLY A 1 97 ? -16.746 11.283 -2.043 1.00 88.69 97 GLY A CA 1
ATOM 730 C C . GLY A 1 97 ? -16.858 12.810 -2.067 1.00 88.69 97 GLY A C 1
ATOM 731 O O . GLY A 1 97 ? -17.776 13.376 -1.486 1.00 88.69 97 GLY A O 1
ATOM 732 N N . THR A 1 98 ? -15.964 13.460 -2.817 1.00 91.38 98 THR A N 1
ATOM 733 C CA . THR A 1 98 ? -15.950 14.914 -3.022 1.00 91.38 98 THR A CA 1
ATOM 734 C C . THR A 1 98 ? -15.838 15.210 -4.512 1.00 91.38 98 THR A C 1
ATOM 736 O O . THR A 1 98 ? -15.049 14.576 -5.213 1.00 91.38 98 THR A O 1
ATOM 739 N N . VAL A 1 99 ? -16.608 16.186 -4.996 1.00 93.94 99 VAL A N 1
ATOM 740 C CA . VAL A 1 99 ? -16.553 16.659 -6.385 1.00 93.94 99 VAL A CA 1
ATOM 741 C C . VAL A 1 99 ? -16.028 18.089 -6.396 1.00 93.94 99 VAL A C 1
ATOM 743 O O . VAL A 1 99 ? -16.659 18.988 -5.848 1.00 93.94 99 VAL A O 1
ATOM 746 N N . ILE A 1 100 ? -14.875 18.295 -7.031 1.00 94.69 100 ILE A N 1
ATOM 747 C CA . ILE A 1 100 ? -14.303 19.624 -7.263 1.00 94.69 100 ILE A CA 1
ATOM 748 C C . ILE A 1 100 ? -14.572 19.983 -8.723 1.00 94.69 100 ILE A C 1
ATOM 750 O O . ILE A 1 100 ? -14.004 19.379 -9.631 1.00 94.69 100 ILE A O 1
ATOM 754 N N . ALA A 1 101 ? -15.467 20.942 -8.951 1.00 93.81 101 ALA A N 1
ATOM 755 C CA . ALA A 1 101 ? -15.798 21.404 -10.293 1.00 93.81 101 ALA A CA 1
ATOM 756 C C . ALA A 1 101 ? -14.740 22.399 -10.789 1.00 93.81 101 ALA A C 1
ATOM 758 O O . ALA A 1 101 ? -14.625 23.507 -10.267 1.00 93.81 101 ALA A O 1
ATOM 759 N N . LEU A 1 102 ? -13.984 22.004 -11.813 1.00 93.56 102 LEU A N 1
ATOM 760 C CA . LEU A 1 102 ? -13.009 22.862 -12.481 1.00 93.56 102 LEU A CA 1
ATOM 761 C C . LEU A 1 102 ? -13.701 23.587 -13.637 1.00 93.56 102 LEU A C 1
ATOM 763 O O . LEU A 1 102 ? -13.968 22.986 -14.676 1.00 93.56 102 LEU A O 1
ATOM 767 N N . ARG A 1 103 ? -14.023 24.868 -13.438 1.00 93.94 103 ARG A N 1
ATOM 768 C CA . ARG A 1 103 ? -14.632 25.722 -14.466 1.00 93.94 103 ARG A CA 1
ATOM 769 C C . ARG A 1 103 ? -13.607 26.745 -14.962 1.00 93.94 103 ARG A C 1
ATOM 771 O O . ARG A 1 103 ? -12.997 27.409 -14.122 1.00 93.94 103 ARG A O 1
ATOM 778 N N . PRO A 1 104 ? -13.411 26.902 -16.282 1.00 94.25 104 PRO A N 1
ATOM 779 C CA . PRO A 1 104 ? -12.589 27.986 -16.798 1.00 94.25 104 PRO A CA 1
ATOM 780 C C . PRO A 1 104 ? -13.294 29.321 -16.540 1.00 94.25 104 PRO A C 1
ATOM 782 O O . PRO A 1 104 ? -14.482 29.464 -16.821 1.00 94.25 104 PRO A O 1
ATOM 785 N N . SER A 1 105 ? -12.568 30.300 -16.004 1.00 93.88 105 SER A N 1
ATOM 786 C CA . SER A 1 105 ? -13.098 31.649 -15.760 1.00 93.88 105 SER A CA 1
ATOM 787 C C . SER A 1 105 ? -12.949 32.571 -16.971 1.00 93.88 105 SER A C 1
ATOM 789 O O . SER A 1 105 ? -13.712 33.525 -17.117 1.00 93.88 105 SER A O 1
ATOM 791 N N . ALA A 1 106 ? -11.993 32.289 -17.857 1.00 96.19 106 ALA A N 1
ATOM 792 C CA . ALA A 1 106 ? -11.727 33.073 -19.054 1.00 96.19 106 ALA A CA 1
ATOM 793 C C . ALA A 1 106 ? -11.278 32.184 -20.218 1.00 96.19 106 ALA A C 1
ATOM 795 O O . ALA A 1 106 ? -10.793 31.070 -20.026 1.00 96.19 106 ALA A O 1
ATOM 796 N N . CYS A 1 107 ? -11.450 32.685 -21.438 1.00 95.25 107 CYS A N 1
ATOM 797 C CA . CYS A 1 107 ? -10.954 32.029 -22.639 1.00 95.25 107 CYS A CA 1
ATOM 798 C C . CYS A 1 107 ? -9.443 32.239 -22.786 1.00 95.25 107 CYS A C 1
ATOM 800 O O . CYS A 1 107 ? -8.995 33.378 -22.912 1.00 95.25 107 CYS A O 1
ATOM 802 N N . ASP A 1 108 ? -8.677 31.155 -22.915 1.00 94.75 108 ASP A N 1
ATOM 803 C CA . ASP A 1 108 ? -7.214 31.206 -23.075 1.00 94.75 108 ASP A CA 1
ATOM 804 C C . ASP A 1 108 ? -6.741 31.983 -24.320 1.00 94.75 108 ASP A C 1
ATOM 806 O O . ASP A 1 108 ? -5.590 32.404 -24.398 1.00 94.75 108 ASP A O 1
ATOM 810 N N . ARG A 1 109 ? -7.615 32.190 -25.316 1.00 95.06 109 ARG A N 1
ATOM 811 C CA . ARG A 1 109 ? -7.261 32.853 -26.583 1.00 95.06 109 ARG A CA 1
ATOM 812 C C . ARG A 1 109 ? -7.605 34.340 -26.635 1.00 95.06 109 ARG A C 1
ATOM 814 O O . ARG A 1 109 ? -6.870 35.101 -27.257 1.00 95.06 109 ARG A O 1
ATOM 821 N N . CYS A 1 110 ? -8.741 34.749 -26.076 1.00 95.81 110 CYS A N 1
ATOM 822 C CA . CYS A 1 110 ? -9.230 36.132 -26.172 1.00 95.81 110 CYS A CA 1
ATOM 823 C C . CYS A 1 110 ? -9.520 36.789 -24.819 1.00 95.81 110 CYS A C 1
ATOM 825 O O . CYS A 1 110 ? -9.974 37.926 -24.802 1.00 95.81 110 CYS A O 1
ATOM 827 N N . ALA A 1 111 ? -9.276 36.087 -23.707 1.00 94.00 111 ALA A N 1
ATOM 828 C CA . ALA A 1 111 ? -9.502 36.537 -22.332 1.00 94.00 111 ALA A CA 1
ATOM 829 C C . ALA A 1 111 ? -10.952 36.924 -21.980 1.00 94.00 111 ALA A C 1
ATOM 831 O O . ALA A 1 111 ? -11.205 37.412 -20.881 1.00 94.00 111 ALA A O 1
ATOM 832 N N . ASN A 1 112 ? -11.923 36.671 -22.866 1.00 95.75 112 ASN A N 1
ATOM 833 C CA . ASN A 1 112 ? -13.335 36.861 -22.540 1.00 95.75 112 ASN A CA 1
ATOM 834 C C . ASN A 1 112 ? -13.735 35.989 -21.349 1.00 95.75 112 ASN A C 1
ATOM 836 O O . ASN A 1 112 ? -13.360 34.816 -21.286 1.00 95.75 112 ASN A O 1
ATOM 840 N N . VAL A 1 113 ? -14.538 36.561 -20.451 1.00 96.25 113 VAL A N 1
ATOM 841 C CA . VAL A 1 113 ? -15.085 35.860 -19.286 1.00 96.25 113 VAL A CA 1
ATOM 842 C C . VAL A 1 113 ? -16.005 34.737 -19.757 1.00 96.25 113 VAL A C 1
ATOM 844 O O . VAL A 1 113 ? -16.898 34.955 -20.578 1.00 96.25 113 VAL A O 1
ATOM 847 N N . LEU A 1 114 ? -15.778 33.534 -19.236 1.00 95.50 114 LEU A N 1
ATOM 848 C CA . LEU A 1 114 ? -16.603 32.363 -19.501 1.00 95.50 114 LEU A CA 1
ATOM 849 C C . LEU A 1 114 ? -17.519 32.107 -18.303 1.00 95.50 114 LEU A C 1
ATOM 851 O O . LEU A 1 114 ? -17.102 32.194 -17.150 1.00 95.50 114 LEU A O 1
ATOM 855 N N . SER A 1 115 ? -18.783 31.803 -18.583 1.00 93.19 115 SER A N 1
ATOM 856 C CA . SER A 1 115 ? -19.775 31.426 -17.576 1.00 93.19 115 SER A CA 1
ATOM 857 C C . SER A 1 115 ? -20.727 30.383 -18.154 1.00 93.19 115 SER A C 1
ATOM 859 O O . SER A 1 115 ? -20.940 30.341 -19.367 1.00 93.19 115 SER A O 1
ATOM 861 N N . GLY A 1 116 ? -21.266 29.526 -17.292 1.00 90.62 116 GLY A N 1
ATOM 862 C CA . GLY A 1 116 ? -22.165 28.440 -17.671 1.00 90.62 116 GLY A CA 1
ATOM 863 C C . GLY A 1 116 ? -21.791 27.115 -17.015 1.00 90.62 116 GLY A C 1
ATOM 864 O O . GLY A 1 116 ? -20.731 26.979 -16.401 1.00 90.62 116 GLY A O 1
ATOM 865 N N . ASP A 1 117 ? -22.683 26.143 -17.170 1.00 90.69 117 ASP A N 1
ATOM 866 C CA . ASP A 1 117 ? -22.498 24.773 -16.709 1.00 90.69 117 ASP A CA 1
ATOM 867 C C . ASP A 1 117 ? -22.598 23.810 -17.892 1.00 90.69 117 ASP A C 1
ATOM 869 O O . ASP A 1 117 ? -23.476 23.926 -18.748 1.00 90.69 117 ASP A O 1
ATOM 873 N N . ASP A 1 118 ? -21.683 22.847 -17.926 1.00 92.50 118 ASP A N 1
ATOM 874 C CA . ASP A 1 118 ? -21.725 21.725 -18.854 1.00 92.50 118 ASP A CA 1
ATOM 875 C C . ASP A 1 118 ? -22.549 20.595 -18.225 1.00 92.50 118 ASP A C 1
ATOM 877 O O . ASP A 1 118 ? -22.267 20.161 -17.106 1.00 92.50 118 ASP A O 1
ATOM 881 N N . ALA A 1 119 ? -23.572 20.114 -18.935 1.00 92.25 119 ALA A N 1
ATOM 882 C CA . ALA A 1 119 ? -24.408 19.004 -18.485 1.00 92.25 119 ALA A CA 1
ATOM 883 C C . ALA A 1 119 ? -23.680 17.646 -18.545 1.00 92.25 119 ALA A C 1
ATOM 885 O O . ALA A 1 119 ? -24.120 16.685 -17.912 1.00 92.25 119 ALA A O 1
ATOM 886 N N . GLN A 1 120 ? -22.586 17.545 -19.309 1.00 91.19 120 GLN A N 1
ATOM 887 C CA . GLN A 1 120 ? -21.798 16.322 -19.480 1.00 91.19 120 GLN A CA 1
ATOM 888 C C . GLN A 1 120 ? -20.289 16.599 -19.339 1.00 91.19 120 GLN A C 1
ATOM 890 O O . GLN A 1 120 ? -19.523 16.327 -20.268 1.00 91.19 120 GLN A O 1
ATOM 895 N N . PRO A 1 121 ? -19.832 17.089 -18.168 1.00 92.88 121 PRO A N 1
ATOM 896 C CA . PRO A 1 121 ? -18.436 17.448 -17.980 1.00 92.88 121 PRO A CA 1
ATOM 897 C C . PRO A 1 121 ? -17.535 16.214 -18.076 1.00 92.88 121 PRO A C 1
ATOM 899 O O . PRO A 1 121 ? -17.890 15.113 -17.641 1.00 92.88 121 PRO A O 1
ATOM 902 N N . LEU A 1 122 ? -16.322 16.406 -18.598 1.00 91.44 122 LEU A N 1
ATOM 903 C CA . LEU A 1 122 ? -15.296 15.366 -18.589 1.00 91.44 122 LEU A CA 1
ATOM 904 C C . LEU A 1 122 ? -14.924 15.013 -17.143 1.00 91.44 122 LEU A C 1
ATOM 906 O O . LEU A 1 122 ? -14.553 15.875 -16.347 1.00 91.44 122 LEU A O 1
ATOM 910 N N . ARG A 1 123 ? -15.005 13.725 -16.805 1.00 90.75 123 ARG A N 1
ATOM 911 C CA . ARG A 1 123 ? -14.763 13.223 -15.448 1.00 90.75 123 ARG A CA 1
ATOM 912 C C . ARG A 1 123 ? -13.349 12.663 -15.334 1.00 90.75 123 ARG A C 1
ATOM 914 O O . ARG A 1 123 ? -12.965 11.775 -16.092 1.00 90.75 123 ARG A O 1
ATOM 921 N N . HIS A 1 124 ? -12.596 13.148 -14.352 1.00 91.44 124 HIS A N 1
ATOM 922 C CA . HIS A 1 124 ? -11.325 12.566 -13.931 1.00 91.44 124 HIS A CA 1
ATOM 923 C C . HIS A 1 124 ? -11.390 12.275 -12.432 1.00 91.44 124 HIS A C 1
ATOM 925 O O . HIS A 1 124 ? -11.695 13.165 -11.641 1.00 91.44 124 HIS A O 1
ATOM 931 N N . GLN A 1 125 ? -11.143 11.023 -12.045 1.00 92.31 125 GLN A N 1
ATOM 932 C CA . GLN A 1 125 ? -11.213 10.592 -10.653 1.00 92.31 125 GL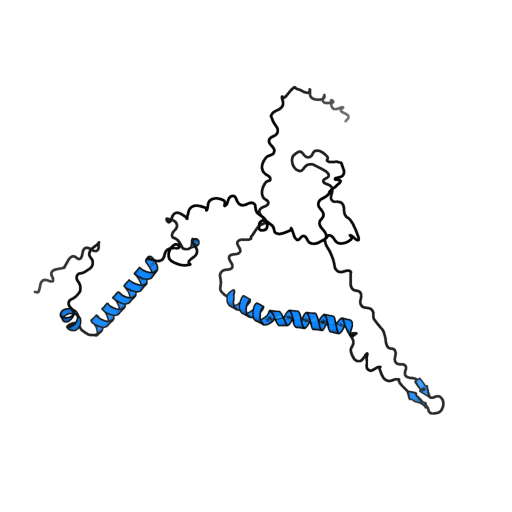N A CA 1
ATOM 933 C C . GLN A 1 125 ? -9.826 10.262 -10.128 1.00 92.31 125 GLN A C 1
ATOM 935 O O . GLN A 1 125 ? -9.142 9.386 -10.658 1.00 92.31 125 GLN A O 1
ATOM 940 N N . VAL A 1 126 ? -9.460 10.939 -9.046 1.00 91.81 126 VAL A N 1
ATOM 941 C CA . VAL A 1 126 ? -8.284 10.618 -8.246 1.00 91.81 126 VAL A CA 1
ATOM 942 C C . VAL A 1 126 ? -8.768 9.872 -7.008 1.00 91.81 126 VAL A C 1
ATOM 944 O O . VAL A 1 126 ? -9.667 10.337 -6.309 1.00 91.81 126 VAL A O 1
ATOM 947 N N . VAL A 1 127 ? -8.205 8.690 -6.772 1.00 90.88 127 VAL A N 1
ATOM 948 C CA . VAL A 1 127 ? -8.486 7.868 -5.591 1.00 90.88 127 VAL A CA 1
ATOM 949 C C . VAL A 1 127 ? -7.238 7.876 -4.730 1.00 90.88 127 VAL A C 1
ATOM 951 O O . VAL A 1 127 ? -6.185 7.453 -5.197 1.00 90.88 127 VAL A O 1
ATOM 954 N N . GLU A 1 128 ? -7.375 8.337 -3.492 1.00 89.75 128 GLU A N 1
ATOM 955 C CA . GLU A 1 128 ? -6.279 8.428 -2.530 1.00 89.75 128 GLU A CA 1
ATOM 956 C C . GLU A 1 128 ? -6.535 7.512 -1.330 1.00 89.75 128 GLU A C 1
ATOM 958 O O . GLU A 1 128 ? -7.687 7.261 -0.956 1.00 89.75 128 GLU A O 1
ATOM 963 N N . LEU A 1 129 ? -5.463 7.000 -0.723 1.00 89.69 129 LEU A N 1
ATOM 964 C CA . LEU A 1 129 ? -5.565 6.233 0.510 1.00 89.69 129 LEU A CA 1
ATOM 965 C C . LEU A 1 129 ? -5.845 7.199 1.675 1.00 89.69 129 LEU A C 1
ATOM 967 O O . LEU A 1 129 ? -5.097 8.159 1.869 1.00 89.69 129 LEU A O 1
ATOM 971 N N . PRO A 1 130 ? -6.890 6.973 2.492 1.00 88.81 130 PRO A N 1
ATOM 972 C CA . PRO A 1 130 ? -7.130 7.829 3.644 1.00 88.81 130 PRO A CA 1
ATOM 973 C C . PRO A 1 130 ? -5.966 7.728 4.647 1.00 88.81 130 PRO A C 1
ATOM 975 O O . PRO A 1 130 ? -5.330 6.673 4.745 1.00 88.81 130 PRO A O 1
ATOM 978 N N . PRO A 1 131 ? -5.712 8.778 5.452 1.00 91.75 131 PRO A N 1
ATOM 979 C CA . PRO A 1 131 ? -4.692 8.733 6.492 1.00 91.75 131 PRO A CA 1
ATOM 980 C C . PRO A 1 131 ? -4.904 7.546 7.444 1.00 91.75 131 PRO A C 1
ATOM 982 O O . PRO A 1 131 ? -5.895 7.484 8.175 1.00 91.75 131 PRO A O 1
ATOM 985 N N . VAL A 1 132 ? -3.959 6.603 7.459 1.00 88.12 132 VAL A N 1
ATOM 986 C CA . VAL A 1 132 ? -4.017 5.417 8.322 1.00 88.12 132 VAL A CA 1
ATOM 987 C C . VAL A 1 132 ? -3.456 5.771 9.698 1.00 88.12 132 VAL A C 1
ATOM 989 O O . VAL A 1 132 ? -2.252 5.959 9.857 1.00 88.12 132 VAL A O 1
ATOM 992 N N . ARG A 1 133 ? -4.323 5.864 10.712 1.00 91.12 133 ARG A N 1
ATOM 993 C CA . ARG A 1 133 ? -3.911 6.112 12.105 1.00 91.12 133 ARG A CA 1
ATOM 994 C C . ARG A 1 133 ? -3.733 4.787 12.857 1.00 91.12 133 ARG A C 1
ATOM 996 O O . ARG A 1 133 ? -4.662 3.976 12.846 1.00 91.12 133 ARG A O 1
ATOM 1003 N N . PRO A 1 134 ? -2.587 4.542 13.522 1.00 87.94 134 PRO A N 1
ATOM 1004 C CA . PRO A 1 134 ? -2.408 3.333 14.313 1.00 87.94 134 PRO A CA 1
ATOM 1005 C C . PRO A 1 134 ? -3.329 3.358 15.537 1.00 87.94 134 PRO A C 1
ATOM 1007 O O . PRO A 1 134 ? -3.413 4.358 16.248 1.00 87.94 134 PRO A O 1
ATOM 1010 N N . VAL A 1 135 ? -3.997 2.237 15.801 1.00 92.19 135 VAL A N 1
ATOM 1011 C CA . VAL A 1 135 ? -4.763 2.029 17.034 1.00 92.19 135 VAL A CA 1
ATOM 1012 C C . VAL A 1 135 ? -3.869 1.280 18.017 1.00 92.19 135 VAL A C 1
ATOM 1014 O O . VAL A 1 135 ? -3.512 0.127 17.776 1.00 92.19 135 VAL A O 1
ATOM 1017 N N . GLY A 1 136 ? -3.471 1.952 19.097 1.00 91.94 136 GLY A N 1
ATOM 1018 C CA . GLY A 1 136 ? -2.642 1.373 20.153 1.00 91.94 136 GLY A CA 1
ATOM 1019 C C . GLY A 1 136 ? -3.486 0.751 21.264 1.00 91.94 136 GLY A C 1
ATOM 1020 O O . GLY A 1 136 ? -4.461 1.347 21.714 1.00 91.94 136 GLY A O 1
ATOM 1021 N N . THR A 1 137 ? -3.090 -0.428 21.741 1.00 92.31 137 THR A N 1
ATOM 1022 C CA . THR A 1 137 ? -3.651 -1.042 22.953 1.00 92.31 137 THR A CA 1
ATOM 1023 C C . THR A 1 137 ? -2.535 -1.225 23.972 1.00 92.31 137 THR A C 1
ATOM 1025 O O . THR A 1 137 ? -1.573 -1.950 23.721 1.00 92.31 137 THR A O 1
ATOM 1028 N N . GLU A 1 138 ? -2.654 -0.560 25.120 1.00 93.44 138 GLU A N 1
ATOM 1029 C CA . GLU A 1 138 ? -1.681 -0.655 26.209 1.00 93.44 138 GLU A CA 1
ATOM 1030 C C . GLU A 1 138 ? -2.075 -1.776 27.182 1.00 93.44 138 GLU A C 1
ATOM 1032 O O . GLU A 1 138 ? -3.166 -1.770 27.750 1.00 93.44 138 GLU A O 1
ATOM 1037 N N . TYR A 1 139 ? -1.171 -2.732 27.411 1.00 92.25 139 TYR A N 1
ATOM 1038 C CA . TYR A 1 139 ? -1.374 -3.821 28.369 1.00 92.25 139 TYR A CA 1
ATOM 1039 C C . TYR A 1 139 ? -0.647 -3.520 29.678 1.00 92.25 139 TYR A C 1
ATOM 1041 O O . TYR A 1 139 ? 0.559 -3.747 29.801 1.00 92.25 139 TYR A O 1
ATOM 1049 N N . ARG A 1 140 ? -1.390 -3.048 30.683 1.00 94.69 140 ARG A N 1
ATOM 1050 C CA . ARG A 1 140 ? -0.846 -2.762 32.017 1.00 94.69 140 ARG A CA 1
ATOM 1051 C C . ARG A 1 140 ? -0.829 -4.013 32.883 1.00 94.69 140 ARG A C 1
ATOM 1053 O O . ARG A 1 140 ? -1.853 -4.644 33.126 1.00 94.69 140 ARG A O 1
ATOM 1060 N N . ARG A 1 141 ? 0.359 -4.376 33.368 1.00 95.25 141 ARG A N 1
ATOM 1061 C CA . ARG A 1 141 ? 0.565 -5.523 34.261 1.00 95.25 141 ARG A CA 1
ATOM 1062 C C . ARG A 1 141 ? 0.889 -5.013 35.655 1.00 95.25 141 ARG A C 1
ATOM 1064 O O . ARG A 1 141 ? 1.996 -4.548 35.909 1.00 95.25 141 ARG A O 1
ATOM 1071 N N . HIS A 1 142 ? -0.084 -5.113 36.549 1.00 96.69 142 HIS A N 1
ATOM 1072 C CA . HIS A 1 142 ? 0.067 -4.670 37.928 1.00 96.69 142 HIS A CA 1
ATOM 1073 C C . HIS A 1 142 ? 0.737 -5.751 38.778 1.00 96.69 142 HIS A C 1
ATOM 1075 O O . HIS A 1 142 ? 0.428 -6.938 38.659 1.00 96.69 142 HIS A O 1
ATOM 1081 N N . ARG A 1 143 ? 1.664 -5.327 39.640 1.00 97.62 143 ARG A N 1
ATOM 1082 C CA . ARG A 1 143 ? 2.272 -6.173 40.669 1.00 97.62 143 ARG A CA 1
ATOM 1083 C C . ARG A 1 143 ? 1.543 -5.907 41.977 1.00 97.62 143 ARG A C 1
ATOM 1085 O O . ARG A 1 143 ? 1.594 -4.785 42.464 1.00 97.62 143 ARG A O 1
ATOM 1092 N N . LEU A 1 144 ? 0.867 -6.912 42.521 1.00 97.62 144 LEU A N 1
ATOM 1093 C CA . LEU A 1 144 ? 0.080 -6.777 43.749 1.00 97.62 144 LEU A CA 1
ATOM 1094 C C . LEU A 1 144 ? 0.586 -7.765 44.799 1.00 97.62 144 LEU A C 1
ATOM 1096 O O . LEU A 1 144 ? 0.854 -8.923 44.475 1.00 97.62 144 LEU A O 1
ATOM 1100 N N . ALA A 1 145 ? 0.728 -7.309 46.042 1.00 97.19 145 ALA A N 1
ATOM 1101 C CA . ALA A 1 145 ? 1.093 -8.156 47.173 1.00 97.19 145 ALA A CA 1
ATOM 1102 C C . ALA A 1 145 ? -0.153 -8.837 47.759 1.00 97.19 145 ALA A C 1
ATOM 1104 O O . ALA A 1 145 ? -1.194 -8.206 47.926 1.00 97.19 145 ALA A O 1
ATOM 1105 N N . CYS A 1 146 ? -0.054 -10.128 48.076 1.00 95.25 146 CYS A N 1
ATOM 1106 C CA . CYS A 1 146 ? -1.103 -10.846 48.792 1.00 95.25 146 CYS A CA 1
ATOM 1107 C C . CYS A 1 146 ? -1.160 -10.363 50.253 1.00 95.25 146 CYS A C 1
ATOM 1109 O O . CYS A 1 146 ? -0.136 -10.451 50.935 1.00 95.25 146 CYS A O 1
ATOM 1111 N N . PRO A 1 147 ? -2.324 -9.931 50.771 1.00 96.19 147 PRO A N 1
ATOM 1112 C CA . PRO A 1 147 ? -2.423 -9.424 52.140 1.00 96.19 147 PRO A CA 1
ATOM 1113 C C . PRO A 1 147 ? -2.153 -10.499 53.203 1.00 96.19 147 PRO A C 1
ATOM 1115 O O . PRO A 1 147 ? -1.721 -10.173 54.299 1.00 96.19 147 PRO A O 1
ATOM 1118 N N . SER A 1 148 ? -2.361 -11.781 52.887 1.00 95.75 148 SER A N 1
ATOM 1119 C CA . SER A 1 148 ? -2.214 -12.877 53.855 1.00 95.75 148 SER A CA 1
ATOM 1120 C C . SER A 1 148 ? -0.793 -13.438 53.960 1.00 95.75 148 SER A C 1
ATOM 1122 O O . SER A 1 148 ? -0.425 -13.960 55.003 1.00 95.75 148 SER A O 1
ATOM 1124 N N . CYS A 1 149 ? 0.006 -13.384 52.887 1.00 96.12 149 CYS A N 1
ATOM 1125 C CA . CYS A 1 149 ? 1.340 -14.008 52.859 1.00 96.12 149 CYS A CA 1
ATOM 1126 C C . CYS A 1 149 ? 2.456 -13.110 52.304 1.00 96.12 149 CYS A C 1
ATOM 1128 O O . CYS A 1 149 ? 3.587 -13.565 52.152 1.00 96.12 149 CYS A O 1
ATOM 1130 N N . GLY A 1 150 ? 2.149 -11.869 51.918 1.00 95.62 150 GLY A N 1
ATOM 1131 C CA . GLY A 1 150 ? 3.113 -10.901 51.385 1.00 95.62 150 GLY A CA 1
ATOM 1132 C C . GLY A 1 150 ? 3.652 -11.200 49.979 1.00 95.62 150 GLY A C 1
ATOM 1133 O O . GLY A 1 150 ? 4.335 -10.359 49.398 1.00 95.62 150 GLY A O 1
ATOM 1134 N N . ARG A 1 151 ? 3.346 -12.360 49.378 1.00 97.25 151 ARG A N 1
ATOM 1135 C CA . ARG A 1 151 ? 3.839 -12.710 48.032 1.00 97.25 151 ARG A CA 1
ATOM 1136 C C . ARG A 1 151 ? 3.317 -11.739 46.976 1.00 97.25 151 ARG A C 1
ATOM 1138 O O . ARG A 1 151 ? 2.111 -11.533 46.858 1.00 97.25 151 ARG A O 1
ATOM 1145 N N . ILE A 1 152 ? 4.227 -11.208 46.163 1.00 97.56 152 ILE A N 1
ATOM 1146 C CA . ILE A 1 152 ? 3.902 -10.327 45.038 1.00 97.56 152 ILE A CA 1
ATOM 1147 C C . ILE A 1 152 ? 3.568 -11.171 43.809 1.00 97.56 152 ILE A C 1
ATOM 1149 O O . ILE A 1 152 ? 4.375 -11.987 43.363 1.00 97.56 152 ILE A O 1
ATOM 1153 N N . ARG A 1 153 ? 2.392 -10.941 43.223 1.00 96.69 153 ARG A N 1
ATOM 1154 C CA . ARG A 1 153 ? 1.954 -11.580 41.981 1.00 96.69 153 ARG A CA 1
ATOM 1155 C C . ARG A 1 153 ? 1.876 -10.560 40.855 1.00 96.69 153 ARG A C 1
ATOM 1157 O O . ARG A 1 153 ? 1.419 -9.437 41.044 1.00 96.69 153 ARG A O 1
ATOM 1164 N N . CYS A 1 154 ? 2.304 -10.977 39.669 1.00 96.56 154 CYS A N 1
ATOM 1165 C CA . CYS A 1 154 ? 2.162 -10.232 38.425 1.00 96.56 154 CYS A CA 1
ATOM 1166 C C . CYS A 1 154 ? 1.581 -11.179 37.370 1.00 96.56 154 CYS A C 1
ATOM 1168 O O . CYS A 1 154 ? 2.128 -12.276 37.207 1.00 96.56 154 CYS A O 1
ATOM 1170 N N . PRO A 1 155 ? 0.500 -10.814 36.659 1.00 94.81 155 PRO A N 1
ATOM 1171 C CA . PRO A 1 155 ? -0.058 -11.674 35.623 1.00 94.81 155 PRO A CA 1
ATOM 1172 C C . PRO A 1 155 ? 0.947 -11.854 34.483 1.00 94.81 155 PRO A C 1
ATOM 1174 O O . PRO A 1 155 ? 1.729 -10.948 34.181 1.00 94.81 155 PRO A O 1
ATOM 1177 N N . ALA A 1 156 ? 0.941 -13.019 33.836 1.00 92.81 156 ALA A N 1
ATOM 1178 C CA . ALA A 1 156 ? 1.714 -13.233 32.617 1.00 92.81 156 ALA A CA 1
ATOM 1179 C C . ALA A 1 156 ? 1.166 -12.359 31.478 1.00 92.81 156 ALA A C 1
ATOM 1181 O O . ALA A 1 156 ? 0.002 -11.965 31.474 1.00 92.81 156 ALA A O 1
ATOM 1182 N N . ARG A 1 157 ? 2.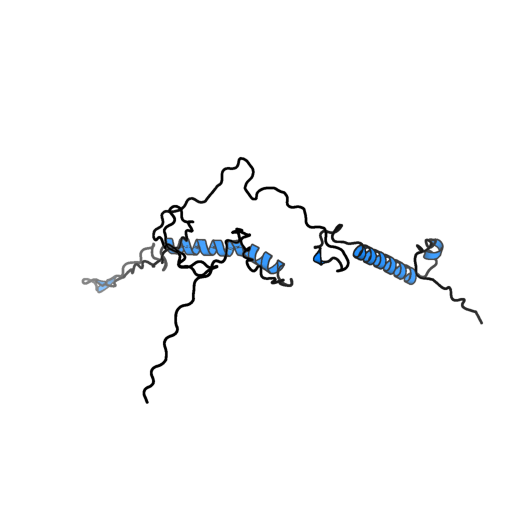019 -12.039 30.504 1.00 90.69 157 ARG A N 1
ATOM 1183 C CA . ARG A 1 157 ? 1.578 -11.349 29.289 1.00 90.69 157 ARG A CA 1
ATOM 1184 C C . ARG A 1 157 ? 0.824 -12.344 28.387 1.00 90.69 157 ARG A C 1
ATOM 1186 O O . ARG A 1 157 ? 1.339 -13.453 28.223 1.00 90.69 157 ARG A O 1
ATOM 1193 N N . PRO A 1 158 ? -0.320 -11.972 27.777 1.00 90.38 158 PRO A N 1
ATOM 1194 C CA . PRO A 1 158 ? -0.998 -12.838 26.816 1.00 90.38 158 PRO A CA 1
ATOM 1195 C C . PRO A 1 158 ? -0.068 -13.223 25.658 1.00 90.38 158 PRO A C 1
ATOM 1197 O O . PRO A 1 158 ? 0.752 -12.419 25.208 1.00 90.38 158 PRO A O 1
ATOM 1200 N N . ALA A 1 159 ? -0.180 -14.462 25.177 1.00 86.94 159 ALA A N 1
ATOM 1201 C CA . ALA A 1 159 ? 0.704 -14.992 24.137 1.00 86.94 159 ALA A CA 1
ATOM 1202 C C . ALA A 1 159 ? 0.606 -14.210 22.815 1.00 86.94 159 ALA A C 1
ATOM 1204 O O . ALA A 1 159 ? 1.611 -14.050 22.122 1.00 86.94 159 ALA A O 1
ATOM 1205 N N . GLU A 1 160 ? -0.587 -13.704 22.514 1.00 83.31 160 GLU A N 1
ATOM 1206 C CA . GLU A 1 160 ? -0.947 -12.977 21.292 1.00 83.31 160 GLU A CA 1
ATOM 1207 C C . GLU A 1 160 ? -0.255 -11.612 21.175 1.00 83.31 160 GLU A C 1
ATOM 1209 O O . GLU A 1 160 ? -0.073 -11.101 20.074 1.00 83.31 160 GLU A O 1
ATOM 1214 N N . VAL A 1 161 ? 0.192 -11.033 22.296 1.00 86.81 161 VAL A N 1
ATOM 1215 C CA . VAL A 1 161 ? 0.789 -9.685 22.353 1.00 86.81 161 VAL A CA 1
ATOM 1216 C C . VAL A 1 161 ? 2.279 -9.724 22.682 1.00 86.81 161 VAL A C 1
ATOM 1218 O O . VAL A 1 161 ? 2.826 -8.857 23.372 1.00 86.81 161 VAL A O 1
ATOM 1221 N N . ARG A 1 162 ? 2.966 -10.777 22.212 1.00 81.12 162 ARG A N 1
ATOM 1222 C CA . ARG A 1 162 ? 4.417 -10.913 22.399 1.00 81.12 162 ARG A CA 1
ATOM 1223 C C . ARG A 1 162 ? 5.223 -9.860 21.636 1.00 81.12 162 ARG A C 1
ATOM 1225 O O . ARG A 1 162 ? 6.212 -9.371 22.186 1.00 81.12 162 ARG A O 1
ATOM 1232 N N . GLY A 1 163 ? 4.802 -9.517 20.420 1.00 83.88 163 GLY A N 1
ATOM 1233 C CA . GLY A 1 163 ? 5.402 -8.462 19.601 1.00 83.88 163 GLY A CA 1
ATOM 1234 C C . GLY A 1 163 ? 4.793 -7.082 19.868 1.00 83.88 163 GLY A C 1
ATOM 1235 O O . GLY A 1 163 ? 3.724 -6.976 20.460 1.00 83.88 163 GLY A O 1
ATOM 1236 N N . GLY A 1 164 ? 5.469 -6.023 19.412 1.00 89.19 164 GLY A N 1
ATOM 1237 C CA . GLY A 1 164 ? 4.970 -4.641 19.505 1.00 89.19 164 GLY A CA 1
ATOM 1238 C C . GLY A 1 164 ? 3.931 -4.262 18.442 1.00 89.19 164 GLY A C 1
ATOM 1239 O O . GLY A 1 164 ? 3.326 -3.200 18.529 1.00 89.19 164 GLY A O 1
ATOM 1240 N N . TYR A 1 165 ? 3.707 -5.125 17.448 1.00 90.81 165 TYR A N 1
ATOM 1241 C CA . TYR A 1 165 ? 2.799 -4.881 16.328 1.00 90.81 165 TYR A CA 1
ATOM 1242 C C . TYR A 1 165 ? 1.692 -5.928 16.293 1.00 90.81 165 TYR A C 1
ATOM 1244 O O . TYR A 1 165 ? 1.968 -7.117 16.444 1.00 90.81 165 TYR A O 1
ATOM 1252 N N . GLY A 1 166 ? 0.455 -5.496 16.046 1.00 90.31 166 GLY A N 1
ATOM 1253 C CA . GLY A 1 166 ? -0.671 -6.403 15.828 1.00 90.31 166 GLY A CA 1
ATOM 1254 C C . GLY A 1 166 ? -0.572 -7.161 14.493 1.00 90.31 166 GLY A C 1
ATOM 1255 O O . GLY A 1 166 ? 0.159 -6.737 13.592 1.00 90.31 166 GLY A O 1
ATOM 1256 N N . PRO A 1 167 ? -1.349 -8.243 14.314 1.00 90.06 167 PRO A N 1
ATOM 1257 C CA . PRO A 1 167 ? -1.226 -9.145 13.165 1.00 90.06 167 PRO A CA 1
ATOM 1258 C C . PRO A 1 167 ? -1.452 -8.450 11.815 1.00 90.06 167 PRO A C 1
ATOM 1260 O O . PRO A 1 167 ? -0.778 -8.761 10.838 1.00 90.06 167 PRO A O 1
ATOM 1263 N N . ARG A 1 168 ? -2.350 -7.455 11.752 1.00 91.19 168 ARG A N 1
ATOM 1264 C CA . ARG A 1 168 ? -2.610 -6.689 10.519 1.00 91.19 168 ARG A CA 1
ATOM 1265 C C . ARG A 1 168 ? -1.410 -5.846 10.088 1.00 91.19 168 ARG A C 1
ATOM 1267 O O . ARG A 1 168 ? -1.079 -5.826 8.909 1.00 91.19 168 ARG A O 1
ATOM 1274 N N . VAL A 1 169 ? -0.746 -5.181 11.036 1.00 91.81 169 VAL A N 1
ATOM 1275 C CA . VAL A 1 169 ? 0.452 -4.375 10.749 1.00 91.81 169 VAL A CA 1
ATOM 1276 C C . VAL A 1 169 ? 1.587 -5.284 10.289 1.00 91.81 169 VAL A C 1
ATOM 1278 O O . VAL A 1 169 ? 2.204 -5.022 9.262 1.00 91.81 169 VAL A O 1
ATOM 1281 N N . GLN A 1 170 ? 1.793 -6.404 10.990 1.00 91.88 170 GLN A N 1
ATOM 1282 C CA . GLN A 1 170 ? 2.785 -7.406 10.599 1.00 91.88 170 GLN A CA 1
ATOM 1283 C C . GLN A 1 170 ? 2.540 -7.932 9.177 1.00 91.88 170 GLN A C 1
ATOM 1285 O O . GLN A 1 170 ? 3.484 -8.023 8.396 1.00 91.88 170 GLN A O 1
ATOM 1290 N N . ALA A 1 171 ? 1.287 -8.227 8.814 1.00 93.50 171 ALA A N 1
ATOM 1291 C CA . ALA A 1 171 ? 0.934 -8.709 7.480 1.00 93.50 171 ALA A CA 1
ATOM 1292 C C . ALA A 1 171 ? 1.248 -7.687 6.374 1.00 93.50 171 ALA A C 1
ATOM 1294 O O . ALA A 1 171 ? 1.806 -8.059 5.342 1.00 93.50 171 ALA A O 1
ATOM 1295 N N . VAL A 1 172 ? 0.938 -6.403 6.592 1.00 93.75 172 VAL A N 1
ATOM 1296 C CA . VAL A 1 172 ? 1.247 -5.332 5.628 1.00 93.75 172 VAL A CA 1
ATOM 1297 C C . VAL A 1 172 ? 2.756 -5.187 5.443 1.00 93.75 172 VAL A C 1
ATOM 1299 O O . VAL A 1 172 ? 3.229 -5.208 4.308 1.00 93.75 172 VAL A O 1
ATOM 1302 N N . CYS A 1 173 ? 3.523 -5.113 6.535 1.00 93.00 173 CYS A N 1
ATOM 1303 C CA . CYS A 1 173 ? 4.982 -5.018 6.459 1.00 93.00 173 CYS A CA 1
ATOM 1304 C C . CYS A 1 173 ? 5.600 -6.247 5.774 1.00 93.00 173 CYS A C 1
ATOM 1306 O O . CYS A 1 173 ? 6.503 -6.107 4.952 1.00 93.00 173 CYS A O 1
ATOM 1308 N N . ALA A 1 174 ? 5.091 -7.451 6.056 1.00 94.69 174 ALA A N 1
ATOM 1309 C CA . ALA A 1 174 ? 5.559 -8.678 5.418 1.00 94.69 174 ALA A CA 1
ATOM 1310 C C . ALA A 1 174 ? 5.276 -8.690 3.908 1.00 94.69 174 ALA A C 1
ATOM 1312 O O . ALA A 1 174 ? 6.144 -9.072 3.123 1.00 94.69 174 ALA A O 1
ATOM 1313 N N . LEU A 1 175 ? 4.088 -8.248 3.486 1.00 95.56 175 LEU A N 1
ATOM 1314 C CA . LEU A 1 175 ? 3.745 -8.132 2.070 1.00 95.56 175 LEU A CA 1
ATOM 1315 C C . LEU A 1 175 ? 4.630 -7.102 1.360 1.00 95.56 175 LEU A C 1
ATOM 1317 O O . LEU A 1 175 ? 5.128 -7.379 0.269 1.00 95.56 175 LEU A O 1
ATOM 1321 N N . GLN A 1 176 ? 4.860 -5.944 1.981 1.00 93.38 176 GLN A N 1
ATOM 1322 C CA . GLN A 1 176 ? 5.752 -4.914 1.447 1.00 93.38 176 GLN A CA 1
ATOM 1323 C C . GLN A 1 176 ? 7.173 -5.450 1.278 1.00 93.38 176 GLN A C 1
ATOM 1325 O O . GLN A 1 176 ? 7.741 -5.333 0.196 1.00 93.38 176 GLN A O 1
ATOM 1330 N N . TYR A 1 177 ? 7.709 -6.110 2.307 1.00 94.44 177 TYR A N 1
ATOM 1331 C CA . TYR A 1 177 ? 9.039 -6.708 2.260 1.00 94.44 177 TYR A CA 1
ATOM 1332 C C . TYR A 1 177 ? 9.162 -7.745 1.137 1.00 94.44 177 TYR A C 1
ATOM 1334 O O . TYR A 1 177 ? 10.090 -7.680 0.333 1.00 94.44 177 TYR A O 1
ATOM 1342 N N . ARG A 1 178 ? 8.193 -8.663 1.022 1.00 94.00 178 ARG A N 1
ATOM 1343 C CA . ARG A 1 178 ? 8.158 -9.670 -0.054 1.00 94.00 178 ARG A CA 1
ATOM 1344 C C . ARG A 1 178 ? 8.092 -9.039 -1.439 1.00 94.00 178 ARG A C 1
ATOM 1346 O O . ARG A 1 178 ? 8.748 -9.508 -2.356 1.00 94.00 178 ARG A O 1
ATOM 1353 N N . THR A 1 179 ? 7.303 -7.981 -1.594 1.00 92.75 179 THR A N 1
ATOM 1354 C CA . THR A 1 179 ? 7.150 -7.298 -2.885 1.00 92.75 179 THR A CA 1
ATOM 1355 C C . THR A 1 179 ? 8.427 -6.551 -3.270 1.00 92.75 179 THR A C 1
ATOM 1357 O O . THR A 1 179 ? 8.839 -6.608 -4.424 1.00 92.75 179 THR A O 1
ATOM 1360 N N . ALA A 1 180 ? 9.080 -5.894 -2.308 1.00 87.06 180 ALA A N 1
ATOM 1361 C CA . ALA A 1 180 ? 10.340 -5.190 -2.534 1.00 87.06 180 ALA A CA 1
ATOM 1362 C C . ALA A 1 180 ? 11.478 -6.152 -2.908 1.00 87.06 180 ALA A C 1
ATOM 1364 O O . ALA A 1 180 ? 12.201 -5.910 -3.868 1.00 87.06 180 ALA A O 1
ATOM 1365 N N . THR A 1 181 ? 11.590 -7.269 -2.188 1.00 91.75 181 THR A N 1
ATOM 1366 C CA . THR A 1 181 ? 12.617 -8.295 -2.438 1.00 91.75 181 THR A CA 1
ATOM 1367 C C . THR A 1 181 ? 12.362 -9.089 -3.719 1.00 91.75 181 THR A C 1
ATOM 1369 O O . THR A 1 181 ? 13.303 -9.439 -4.419 1.00 91.75 181 THR A O 1
ATOM 1372 N N . ALA A 1 182 ? 11.103 -9.321 -4.107 1.00 91.56 182 ALA A N 1
ATOM 1373 C CA . ALA A 1 182 ? 10.785 -10.024 -5.354 1.00 91.56 182 ALA A CA 1
ATOM 1374 C C . ALA A 1 182 ? 11.300 -9.303 -6.615 1.00 91.56 182 ALA A C 1
ATOM 1376 O O . ALA A 1 182 ? 11.572 -9.950 -7.624 1.00 91.56 182 ALA A O 1
ATOM 1377 N N . LEU A 1 183 ? 11.431 -7.973 -6.567 1.00 87.94 183 LEU A N 1
ATOM 1378 C CA . LEU A 1 183 ? 11.933 -7.165 -7.683 1.00 87.94 183 LEU A CA 1
ATOM 1379 C C . LEU A 1 183 ? 13.456 -7.008 -7.679 1.00 87.94 183 LEU A C 1
ATOM 1381 O O . LEU A 1 183 ? 14.014 -6.524 -8.661 1.00 87.94 183 LEU A O 1
ATOM 1385 N N . GLU A 1 184 ? 14.125 -7.412 -6.602 1.00 88.31 184 GLU A N 1
ATOM 1386 C CA . GLU A 1 184 ? 15.566 -7.262 -6.423 1.00 88.31 184 GLU A CA 1
ATOM 1387 C C . GLU A 1 184 ? 16.405 -7.878 -7.559 1.00 88.31 184 GLU A C 1
ATOM 1389 O O . GLU A 1 184 ? 17.217 -7.134 -8.114 1.00 88.31 184 GLU A O 1
ATOM 1394 N N . PRO A 1 185 ? 16.178 -9.132 -8.016 1.00 91.06 185 PRO A N 1
ATOM 1395 C CA . PRO A 1 185 ? 16.972 -9.702 -9.110 1.00 91.06 185 PRO A CA 1
ATOM 1396 C C . PRO A 1 185 ? 16.773 -8.957 -10.436 1.00 91.06 185 PRO A C 1
ATOM 1398 O O . PRO A 1 185 ? 17.730 -8.711 -11.164 1.00 91.06 185 PRO A O 1
ATOM 1401 N N . ILE A 1 186 ? 15.543 -8.523 -10.730 1.00 89.50 186 ILE A N 1
ATOM 1402 C CA . ILE A 1 186 ? 15.229 -7.752 -11.945 1.00 89.50 186 ILE A CA 1
ATOM 1403 C C . ILE A 1 186 ? 15.897 -6.375 -11.880 1.00 89.50 186 ILE A C 1
ATOM 1405 O O . ILE A 1 186 ? 16.451 -5.890 -12.865 1.00 89.50 186 ILE A O 1
ATOM 1409 N N . ALA A 1 187 ? 15.853 -5.725 -10.716 1.00 87.56 187 ALA A N 1
ATOM 1410 C CA . ALA A 1 187 ? 16.480 -4.429 -10.505 1.00 87.56 187 ALA A CA 1
ATOM 1411 C C . ALA A 1 187 ? 18.011 -4.514 -10.562 1.00 87.56 187 ALA A C 1
ATOM 1413 O O . ALA A 1 187 ? 18.660 -3.560 -10.988 1.00 87.56 187 ALA A O 1
ATOM 1414 N N . GLU A 1 188 ? 18.605 -5.614 -10.106 1.00 92.19 188 GLU A N 1
ATOM 1415 C CA . GLU A 1 188 ? 20.038 -5.881 -10.234 1.00 92.19 188 GLU A CA 1
ATOM 1416 C C . GLU A 1 188 ? 20.436 -6.103 -11.698 1.00 92.19 188 GLU A C 1
ATOM 1418 O O . GLU A 1 188 ? 21.328 -5.412 -12.191 1.00 92.19 188 GLU A O 1
ATOM 1423 N N . GLU A 1 189 ? 19.715 -6.959 -12.427 1.00 91.81 189 GLU A N 1
ATOM 1424 C CA . GLU A 1 189 ? 19.937 -7.200 -13.857 1.00 91.81 189 GLU A CA 1
ATOM 1425 C C . GLU A 1 189 ? 19.794 -5.909 -14.681 1.00 91.81 189 GLU A C 1
ATOM 1427 O O . GLU A 1 189 ? 20.664 -5.576 -15.488 1.00 91.81 189 GLU A O 1
ATOM 1432 N N . ALA A 1 190 ? 18.739 -5.126 -14.438 1.00 90.06 190 ALA A N 1
ATOM 1433 C CA . ALA A 1 190 ? 18.521 -3.849 -15.112 1.00 90.06 190 ALA A CA 1
ATOM 1434 C C . ALA A 1 190 ? 19.639 -2.838 -14.810 1.00 90.06 190 ALA A C 1
ATOM 1436 O O . ALA A 1 190 ? 20.114 -2.149 -15.716 1.00 90.06 190 ALA A O 1
ATOM 1437 N N . ARG A 1 191 ? 20.100 -2.762 -13.553 1.00 89.06 191 ARG A N 1
ATOM 1438 C CA . ARG A 1 191 ? 21.231 -1.903 -13.167 1.00 89.06 191 ARG A CA 1
ATOM 1439 C C . ARG A 1 191 ? 22.522 -2.340 -13.851 1.00 89.06 191 ARG A C 1
ATOM 1441 O O . ARG A 1 191 ? 23.198 -1.488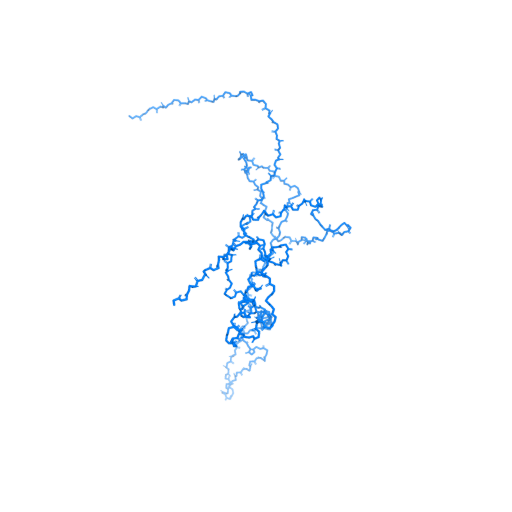 -14.419 1.00 89.06 191 ARG A O 1
ATOM 1448 N N . ALA A 1 192 ? 22.830 -3.636 -13.860 1.00 92.50 192 ALA A N 1
ATOM 1449 C CA . ALA A 1 192 ? 23.993 -4.179 -14.560 1.00 92.50 192 ALA A CA 1
ATOM 1450 C C . ALA A 1 192 ? 23.930 -3.901 -16.071 1.00 92.50 192 ALA A C 1
ATOM 1452 O O . ALA A 1 192 ? 24.930 -3.532 -16.681 1.00 92.50 192 ALA A O 1
ATOM 1453 N N . HIS A 1 193 ? 22.743 -4.005 -16.671 1.00 87.50 193 HIS A N 1
ATOM 1454 C CA . HIS A 1 193 ? 22.531 -3.727 -18.087 1.00 87.50 193 HIS A CA 1
ATOM 1455 C C . HIS A 1 193 ? 22.727 -2.250 -18.457 1.00 87.50 193 HIS A C 1
ATOM 1457 O O . HIS A 1 193 ? 23.125 -1.958 -19.587 1.00 87.50 193 HIS A O 1
ATOM 1463 N N . ILE A 1 194 ? 22.389 -1.322 -17.558 1.00 88.94 194 ILE A N 1
ATOM 1464 C CA . ILE A 1 194 ? 22.489 0.129 -17.786 1.00 88.94 194 ILE A CA 1
ATOM 1465 C C . ILE A 1 194 ? 23.878 0.661 -17.405 1.00 88.94 194 ILE A C 1
ATOM 1467 O O . ILE A 1 194 ? 24.338 1.637 -17.998 1.00 88.94 194 ILE A O 1
ATOM 1471 N N . ALA A 1 195 ? 24.566 0.022 -16.457 1.00 89.06 195 ALA A N 1
ATOM 1472 C CA . ALA A 1 195 ? 25.895 0.423 -16.014 1.00 89.06 195 ALA A CA 1
ATOM 1473 C C . ALA A 1 195 ? 26.869 0.564 -17.201 1.00 89.06 195 ALA A C 1
ATOM 1475 O O . ALA A 1 195 ? 27.057 -0.354 -17.995 1.00 89.06 195 ALA A O 1
ATOM 1476 N N . GLY A 1 196 ? 27.477 1.747 -17.332 1.00 82.25 196 GLY A N 1
ATOM 1477 C CA . GLY A 1 196 ? 28.442 2.058 -18.393 1.00 82.25 196 GLY A CA 1
ATOM 1478 C C . GLY A 1 196 ? 27.839 2.442 -19.749 1.00 82.25 196 GLY A C 1
ATOM 1479 O O . GLY A 1 196 ? 28.593 2.790 -20.658 1.00 82.25 196 GLY A O 1
ATOM 1480 N N . LYS A 1 197 ? 26.509 2.428 -19.912 1.00 83.75 197 LYS A N 1
ATOM 1481 C CA . LYS A 1 197 ? 25.862 2.954 -21.123 1.00 83.75 197 LYS A CA 1
ATOM 1482 C C . LYS A 1 197 ? 25.691 4.471 -21.022 1.00 83.75 197 LYS A C 1
ATOM 1484 O O . LYS A 1 197 ? 25.354 4.965 -19.946 1.00 83.75 197 LYS A O 1
ATOM 1489 N N . PRO A 1 198 ? 25.887 5.223 -22.121 1.00 75.38 198 PRO A N 1
ATOM 1490 C CA . PRO A 1 198 ? 25.590 6.647 -22.122 1.00 75.38 198 PRO A CA 1
ATOM 1491 C C . PRO A 1 198 ? 24.097 6.832 -21.846 1.00 75.38 198 PRO A C 1
ATOM 1493 O O . PRO A 1 198 ? 23.247 6.314 -22.575 1.00 75.38 198 PRO A O 1
ATOM 1496 N N . ALA A 1 199 ? 23.777 7.543 -20.768 1.00 63.97 199 ALA A N 1
ATOM 1497 C CA . ALA A 1 199 ? 22.420 7.987 -20.511 1.00 63.97 199 ALA A CA 1
ATOM 1498 C C . ALA A 1 199 ? 22.091 9.063 -21.550 1.00 63.97 199 ALA A C 1
ATOM 1500 O O . ALA A 1 199 ? 22.432 10.231 -21.376 1.00 63.97 199 ALA A O 1
ATOM 1501 N N . ASN A 1 200 ? 21.454 8.672 -22.652 1.00 60.66 200 ASN A N 1
ATOM 1502 C CA . ASN A 1 200 ? 20.808 9.636 -23.531 1.00 60.66 200 ASN A CA 1
ATOM 1503 C C . ASN A 1 200 ? 19.573 10.147 -22.784 1.00 60.66 200 ASN A C 1
ATOM 1505 O O . ASN A 1 200 ? 18.490 9.580 -22.877 1.00 60.66 200 ASN A O 1
ATOM 1509 N N . ALA A 1 201 ? 19.777 11.169 -21.958 1.00 50.19 201 ALA A N 1
ATOM 1510 C CA . ALA A 1 201 ? 18.712 11.956 -21.370 1.00 50.19 201 ALA A CA 1
ATOM 1511 C C . ALA A 1 201 ? 18.217 12.961 -22.423 1.00 50.19 201 ALA A C 1
ATOM 1513 O O . ALA A 1 201 ? 18.406 14.164 -22.274 1.00 50.19 201 ALA A O 1
ATOM 1514 N N . ASP A 1 202 ? 17.629 12.488 -23.524 1.00 48.09 202 ASP A N 1
ATOM 1515 C CA . ASP A 1 202 ? 16.719 13.330 -24.292 1.00 48.09 202 ASP A CA 1
ATOM 1516 C C . ASP A 1 202 ? 15.343 13.216 -23.636 1.00 48.09 202 ASP A C 1
ATOM 1518 O O . ASP A 1 202 ? 14.552 12.302 -23.862 1.00 48.09 202 ASP A O 1
ATOM 1522 N N . GLU A 1 203 ? 15.117 14.135 -22.702 1.00 43.50 203 GLU A N 1
ATOM 1523 C CA . GLU A 1 203 ? 13.873 14.291 -21.970 1.00 43.50 203 GLU A CA 1
ATOM 1524 C C . GLU A 1 203 ? 12.683 14.201 -22.931 1.00 43.50 203 GLU A C 1
ATOM 1526 O O . GLU A 1 203 ? 12.509 15.011 -23.846 1.00 43.50 203 GLU A O 1
ATOM 1531 N N . THR A 1 204 ? 11.827 13.207 -22.707 1.00 46.59 204 THR A N 1
ATOM 1532 C CA . THR A 1 204 ? 10.515 13.102 -23.343 1.00 46.59 204 THR A CA 1
ATOM 1533 C C . THR A 1 204 ? 9.594 14.161 -22.736 1.00 46.59 204 THR A C 1
ATOM 1535 O O . THR A 1 204 ? 8.639 13.870 -22.021 1.00 46.59 204 THR A O 1
ATOM 1538 N N . GLY A 1 205 ? 9.902 15.427 -23.021 1.00 36.88 205 GLY A N 1
ATOM 1539 C CA . GLY A 1 205 ? 9.017 16.551 -22.783 1.00 36.88 205 GLY A CA 1
ATOM 1540 C C . GLY A 1 205 ? 7.712 16.307 -23.528 1.00 36.88 205 GLY A C 1
ATOM 1541 O O . GLY A 1 205 ? 7.689 16.139 -24.752 1.00 36.88 205 GLY A O 1
ATOM 1542 N N . TRP A 1 206 ? 6.621 16.251 -22.773 1.00 33.22 206 TRP A N 1
ATOM 1543 C CA . TRP A 1 206 ? 5.261 16.241 -23.285 1.00 33.22 206 TRP A CA 1
ATOM 1544 C C . TRP A 1 206 ? 5.090 17.360 -24.321 1.00 33.22 206 TRP A C 1
ATOM 1546 O O . TRP A 1 206 ? 5.014 18.535 -23.975 1.00 33.22 206 TRP A O 1
ATOM 1556 N N . ARG A 1 207 ? 5.027 17.014 -25.612 1.00 41.81 207 ARG A N 1
ATOM 1557 C CA . ARG A 1 207 ? 4.565 17.955 -26.638 1.00 41.81 207 ARG A CA 1
ATOM 1558 C C . ARG A 1 207 ? 3.043 17.950 -26.624 1.00 41.81 207 ARG A C 1
ATOM 1560 O O . ARG A 1 207 ? 2.423 17.073 -27.231 1.00 41.81 207 ARG A O 1
ATOM 1567 N N . GLU A 1 208 ? 2.439 18.929 -25.958 1.00 38.22 208 GLU A N 1
ATOM 1568 C CA . GLU A 1 208 ? 1.045 19.276 -26.224 1.00 38.22 208 GLU A CA 1
ATOM 1569 C C . GLU A 1 208 ? 0.906 19.620 -27.712 1.00 38.22 208 GLU A C 1
ATOM 1571 O O . GLU A 1 208 ? 1.633 20.446 -28.269 1.00 38.22 208 GLU A O 1
ATOM 1576 N N . ARG A 1 209 ? 0.011 18.911 -28.403 1.00 36.28 209 ARG A N 1
ATOM 1577 C CA . ARG A 1 209 ? -0.297 19.200 -29.803 1.00 36.28 209 ARG A CA 1
ATOM 1578 C C . ARG A 1 209 ? -1.140 20.477 -29.858 1.00 36.28 209 ARG A C 1
ATOM 1580 O O . ARG A 1 209 ? -2.176 20.501 -29.195 1.00 36.28 209 ARG A O 1
ATOM 1587 N N . PRO A 1 210 ? -0.802 21.475 -30.695 1.00 38.50 210 PRO A N 1
ATOM 1588 C CA . PRO A 1 210 ? -1.706 22.588 -30.947 1.00 38.50 210 PRO A CA 1
ATOM 1589 C C . PRO A 1 210 ? -2.999 22.042 -31.560 1.00 38.50 210 PRO A C 1
ATOM 1591 O O . PRO A 1 210 ? -2.955 21.294 -32.543 1.00 38.50 210 PRO A O 1
ATOM 1594 N N . GLN A 1 211 ? -4.149 22.387 -30.979 1.00 43.69 211 GLN A N 1
ATOM 1595 C CA . GLN A 1 211 ? -5.443 22.079 -31.582 1.00 43.69 211 GLN A CA 1
ATOM 1596 C C . GLN A 1 211 ? -5.556 22.818 -32.922 1.00 43.69 211 GLN A C 1
ATOM 1598 O O . GLN A 1 211 ? -5.474 24.044 -32.996 1.00 43.69 211 GLN A O 1
ATOM 1603 N N . ALA A 1 212 ? -5.704 22.050 -34.000 1.00 36.97 212 ALA A N 1
ATOM 1604 C CA . ALA A 1 212 ? -5.846 22.570 -35.348 1.00 36.97 212 ALA A CA 1
ATOM 1605 C C . ALA A 1 212 ? -7.222 23.231 -35.538 1.00 36.97 212 ALA A C 1
ATOM 1607 O O . ALA A 1 212 ? -8.248 22.567 -35.445 1.00 36.97 212 ALA A O 1
ATOM 1608 N N . GLY A 1 213 ? -7.191 24.533 -35.832 1.00 37.75 213 GLY A N 1
ATOM 1609 C CA . GLY A 1 213 ? -8.091 25.251 -36.738 1.00 37.75 213 GLY A CA 1
ATOM 1610 C C . GLY A 1 213 ? -9.601 25.023 -36.622 1.00 37.75 213 GLY A C 1
ATOM 1611 O O . GLY A 1 213 ? -10.152 24.165 -37.301 1.00 37.75 213 GLY A O 1
ATOM 1612 N N . LEU A 1 214 ? -10.288 25.942 -35.941 1.00 37.06 214 LEU A N 1
ATOM 1613 C CA . LEU A 1 214 ? -11.616 26.388 -36.368 1.00 37.06 214 LEU A CA 1
ATOM 1614 C C . LEU A 1 214 ? -11.441 27.737 -37.070 1.00 37.06 214 LEU A C 1
ATOM 1616 O O . LEU A 1 214 ? -11.147 28.757 -36.442 1.00 37.06 214 LEU A O 1
ATOM 1620 N N . ALA A 1 215 ? -11.540 27.707 -38.398 1.00 42.91 215 ALA A N 1
ATOM 1621 C CA . ALA A 1 215 ? -11.628 28.896 -39.227 1.00 42.91 215 ALA A CA 1
ATOM 1622 C C . ALA A 1 215 ? -12.965 29.590 -38.939 1.00 42.91 215 ALA A C 1
ATOM 1624 O O . ALA A 1 215 ? -14.022 28.994 -39.131 1.00 42.91 215 ALA A O 1
ATOM 1625 N N . VAL A 1 216 ? -12.921 30.842 -38.487 1.00 39.34 216 VAL A N 1
ATOM 1626 C CA . VAL A 1 216 ? -14.099 31.713 -38.442 1.00 39.34 216 VAL A CA 1
ATOM 1627 C C . VAL A 1 216 ? -13.832 32.870 -39.394 1.00 39.34 216 VAL A C 1
ATOM 1629 O O . VAL A 1 216 ? -12.788 33.522 -39.319 1.00 39.34 216 VAL A O 1
ATOM 1632 N N . GLY A 1 217 ? -14.742 33.021 -40.354 1.00 34.47 217 GLY A N 1
ATOM 1633 C CA . GLY A 1 217 ? -14.649 33.943 -41.476 1.00 34.47 217 GLY A CA 1
ATOM 1634 C C . GLY A 1 217 ? -14.476 35.399 -41.051 1.00 34.47 217 GLY A C 1
ATOM 1635 O O . GLY A 1 217 ? -14.924 35.826 -39.989 1.00 34.47 217 GLY A O 1
ATOM 1636 N N . ARG A 1 218 ? -13.806 36.167 -41.915 1.00 34.56 218 ARG A N 1
ATOM 1637 C CA . ARG A 1 218 ? -13.702 37.623 -41.796 1.00 34.56 218 ARG A CA 1
ATOM 1638 C C . ARG A 1 218 ? -15.096 38.232 -41.961 1.00 34.56 218 ARG A C 1
ATOM 1640 O O . ARG A 1 218 ? -15.601 38.298 -43.075 1.00 34.56 218 ARG A O 1
ATOM 1647 N N . GLY A 1 219 ? -15.691 38.646 -40.847 1.00 33.56 219 GLY A N 1
ATOM 1648 C CA . GLY A 1 219 ? -16.826 39.563 -40.800 1.00 33.56 219 GLY A CA 1
ATOM 1649 C C . GLY A 1 219 ? -16.337 41.007 -40.687 1.00 33.56 219 GLY A C 1
ATOM 1650 O O . GLY A 1 219 ? -15.334 41.286 -40.030 1.00 33.56 219 GLY A O 1
ATOM 1651 N N . ASP A 1 220 ? -17.036 41.878 -41.395 1.00 34.09 220 ASP A N 1
ATOM 1652 C CA . ASP A 1 220 ? -16.735 43.262 -41.746 1.00 34.09 220 ASP A CA 1
ATOM 1653 C C . ASP A 1 220 ? -16.440 44.198 -40.553 1.00 34.09 220 ASP A C 1
ATOM 1655 O O . ASP A 1 220 ? -17.065 44.109 -39.495 1.00 34.09 220 ASP A O 1
ATOM 1659 N N . ARG A 1 221 ? -15.484 45.124 -40.719 1.00 39.09 221 ARG A N 1
ATOM 1660 C CA . ARG A 1 221 ? -15.119 46.132 -39.704 1.00 39.09 221 ARG A CA 1
ATOM 1661 C C . ARG A 1 221 ? -15.906 47.418 -39.943 1.00 39.09 221 ARG A C 1
ATOM 1663 O O . ARG A 1 221 ? -15.372 48.383 -40.488 1.00 39.09 221 ARG A O 1
ATOM 1670 N N . SER A 1 222 ? -17.137 47.486 -39.451 1.00 36.88 222 SER A N 1
ATOM 1671 C CA . SER A 1 222 ? -17.818 48.770 -39.262 1.00 36.88 222 SER A CA 1
ATOM 1672 C C . SER A 1 222 ? -17.432 49.391 -37.911 1.00 36.88 222 SER A C 1
ATOM 1674 O O . SER A 1 222 ? -17.687 48.827 -36.849 1.00 36.88 222 SER A O 1
ATOM 1676 N N . ARG A 1 223 ? -16.770 50.553 -38.000 1.00 39.56 223 ARG A N 1
ATOM 1677 C CA . ARG A 1 223 ? -16.386 51.519 -36.950 1.00 39.56 223 ARG A CA 1
ATOM 1678 C C . ARG A 1 223 ? -17.312 51.572 -35.724 1.00 39.56 223 ARG A C 1
ATOM 1680 O O . ARG A 1 223 ? -18.516 51.743 -35.876 1.00 39.56 223 ARG A O 1
ATOM 1687 N N . VAL A 1 224 ? -16.709 51.654 -34.534 1.00 41.53 224 VAL A N 1
ATOM 1688 C CA . VAL A 1 224 ? -17.330 52.243 -33.332 1.00 41.53 224 VAL A CA 1
ATOM 1689 C C . VAL A 1 224 ? -16.421 53.382 -32.825 1.00 41.53 224 VAL A C 1
ATOM 1691 O O . VAL A 1 224 ? -15.200 53.196 -32.832 1.00 41.53 224 VAL A O 1
ATOM 1694 N N . PRO A 1 225 ? -16.946 54.570 -32.457 1.00 40.59 225 PRO A N 1
ATOM 1695 C CA . PRO A 1 225 ? -16.139 55.736 -32.084 1.00 40.59 225 PRO A CA 1
ATOM 1696 C C . PRO A 1 225 ? -15.552 55.595 -30.672 1.00 40.59 225 PRO A C 1
ATOM 1698 O O . PRO A 1 225 ? -16.193 55.039 -29.783 1.00 40.59 225 PRO A O 1
ATOM 1701 N N . GLY A 1 226 ? -14.338 56.113 -30.464 1.00 40.62 226 GLY A N 1
ATOM 1702 C CA . GLY A 1 226 ? -13.658 56.089 -29.165 1.00 40.62 226 GLY A CA 1
ATOM 1703 C C . GLY A 1 226 ? -14.280 57.044 -28.129 1.00 40.62 226 GLY A C 1
ATOM 1704 O O . GLY A 1 226 ? -14.841 58.073 -28.513 1.00 40.62 226 GLY A O 1
ATOM 1705 N N . PRO A 1 227 ? -14.186 56.730 -26.823 1.00 45.19 227 PRO A N 1
ATOM 1706 C CA . PRO A 1 227 ? -14.735 57.562 -25.751 1.00 45.19 227 PRO A CA 1
ATOM 1707 C C . PRO A 1 227 ? -13.879 58.819 -25.466 1.00 45.19 227 PRO A C 1
ATOM 1709 O O . PRO A 1 227 ? -12.667 58.803 -25.700 1.00 45.19 227 PRO A O 1
ATOM 1712 N N . PRO A 1 228 ? -14.481 59.911 -24.948 1.00 43.97 228 PRO A N 1
ATOM 1713 C CA . PRO A 1 228 ? -13.792 61.180 -24.713 1.00 43.97 228 PRO A CA 1
ATOM 1714 C C . PRO A 1 228 ? -12.884 61.147 -23.472 1.00 43.97 228 PRO A C 1
ATOM 1716 O O . PRO A 1 228 ? -13.230 60.586 -22.434 1.00 43.97 228 PRO A O 1
ATOM 1719 N N . VAL A 1 229 ? -11.726 61.803 -23.583 1.00 53.00 229 VAL A N 1
ATOM 1720 C CA . VAL A 1 229 ? -10.712 61.935 -22.522 1.00 53.00 229 VAL A CA 1
ATOM 1721 C C . VAL A 1 229 ? -11.070 63.100 -21.579 1.00 53.00 229 VAL A C 1
ATOM 1723 O O . VAL A 1 229 ? -11.293 64.210 -22.070 1.00 53.00 229 VAL A O 1
ATOM 1726 N N . PRO A 1 230 ? -11.098 62.914 -20.245 1.00 47.41 230 PRO A N 1
ATOM 1727 C CA . PRO A 1 230 ? -11.300 64.013 -19.300 1.00 47.41 230 PRO A CA 1
ATOM 1728 C C . PRO A 1 230 ? -10.015 64.829 -19.056 1.00 47.41 230 PRO A C 1
ATOM 1730 O O . PRO A 1 230 ? -8.917 64.283 -18.950 1.00 47.41 230 PRO A O 1
ATOM 1733 N N . ARG A 1 231 ? -10.170 66.159 -18.960 1.00 49.72 231 ARG A N 1
ATOM 1734 C CA . ARG A 1 231 ? -9.099 67.135 -18.678 1.00 49.72 231 ARG A CA 1
ATOM 1735 C C . ARG A 1 231 ? -8.647 67.077 -17.207 1.00 49.72 231 ARG A C 1
ATOM 1737 O O . ARG A 1 231 ? -9.506 66.949 -16.335 1.00 49.72 231 ARG A O 1
ATOM 1744 N N . PRO A 1 232 ? -7.347 67.252 -16.911 1.00 46.75 232 PRO A N 1
ATOM 1745 C CA . PRO A 1 232 ? -6.849 67.308 -15.540 1.00 46.75 232 PRO A CA 1
ATOM 1746 C C . PRO A 1 232 ? -7.192 68.646 -14.866 1.00 46.75 232 PRO A C 1
ATOM 1748 O O . PRO A 1 232 ? -6.977 69.714 -15.438 1.00 46.75 232 PRO A O 1
ATOM 1751 N N . GLN A 1 233 ? -7.719 68.574 -13.641 1.00 44.53 233 GLN A N 1
ATOM 1752 C CA . GLN A 1 233 ? -7.881 69.713 -12.737 1.00 44.53 233 GLN A CA 1
ATOM 1753 C C . GLN A 1 233 ? -6.604 69.852 -11.902 1.00 44.53 233 GLN A C 1
ATOM 1755 O O . GLN A 1 233 ? -6.162 68.886 -11.284 1.00 44.53 233 GLN A O 1
ATOM 1760 N N . GLY A 1 234 ? -6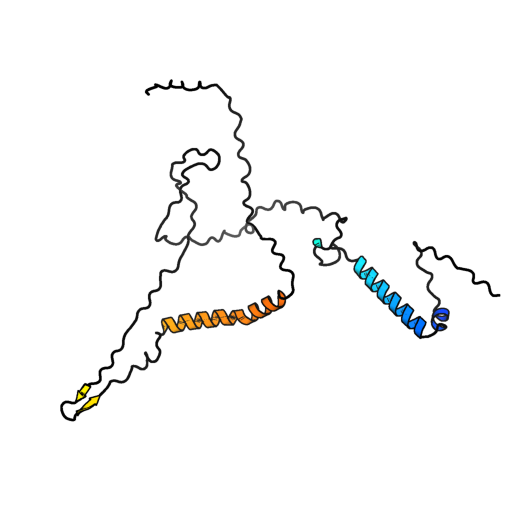.000 71.039 -11.927 1.00 40.41 234 GLY A N 1
ATOM 1761 C CA . GLY A 1 234 ? -4.874 71.389 -11.069 1.00 40.41 234 GLY A CA 1
ATOM 1762 C C . GLY A 1 234 ? -5.332 71.813 -9.674 1.00 40.41 234 GLY A C 1
ATOM 1763 O O . GLY A 1 234 ? -6.424 72.354 -9.517 1.00 40.41 234 GLY A O 1
ATOM 1764 N N . ALA A 1 235 ? -4.468 71.596 -8.687 1.00 40.91 235 ALA A N 1
ATOM 1765 C CA . ALA A 1 235 ? -4.451 72.316 -7.419 1.00 40.91 235 ALA A CA 1
ATOM 1766 C C . ALA A 1 235 ? -3.062 72.146 -6.784 1.00 40.91 235 ALA A C 1
ATOM 1768 O O . ALA A 1 235 ? -2.612 71.012 -6.608 1.00 40.91 235 ALA A O 1
ATOM 1769 N N . GLY A 1 236 ? -2.409 73.265 -6.463 1.00 39.38 236 GLY A N 1
ATOM 1770 C CA . GLY A 1 236 ? -1.102 73.335 -5.806 1.00 39.38 236 GLY A CA 1
ATOM 1771 C C . GLY A 1 236 ? -0.200 74.366 -6.450 1.00 39.38 236 GLY A C 1
ATOM 1772 O O . GLY A 1 236 ? 0.672 73.937 -7.231 1.00 39.38 236 GLY A O 1
#

pLDDT: mean 74.16, std 20.45, range [33.22, 97.62]

Radius of gyration: 42.27 Å; chains: 1; bounding box: 100×95×115 Å

Secondary structure (DSSP, 8-state):
-----------SS-PPPPPPHHHHHTS-HHHHHHHHHHHHHHHHHHHHHT--TTTSS--GGGS-TTSPPPPPPPP--PPSSSPTT-----PPPPPPSS------SB-TTT-PBP----SSPPP--------------------EE-TTT--EE-PPPPGGGSSSS-HHHHHHHHHHHHHHHHTHHHHHHHHHHHTTS----------PPPPP------------PPPPPPPPPP--

Sequence (236 aa):
MAGFRRVPYLFSGMTPPPLPPDVFGARPPAVQAYIRYLEARLADLEARLGQNSTSSSKPPSCDPPYLKPAPSKASSGKRKGGQPGRPKRSRPDLPAGTVIALRPSACDRCANVLSGDDAQPLRHQVVELPPVRPVGTEYRRHRLACPSCGRIRCPARPAEVRGGYGPRVQAVCALQYRTATALEPIAEEARAHIAGKPANADETGWRERPQAGLAVGRGDRSRVPGPPVPRPQGAG